Protein AF-A0A957RDD7-F1 (afdb_monomer)

pLDDT: mean 83.06, std 14.1, range [43.09, 97.69]

Mean predicted aligned error: 7.3 Å

Nearest PDB structures (foldseek):
  7es2-assembly1_A  TM=4.580E-01  e=7.968E-03  Oryza sativa Japonica Group
  7erx-assembly1_A  TM=4.575E-01  e=1.321E-02  Oryza sativa Japonica Group
  3ney-assembly2_B  TM=3.318E-01  e=1.283E-01  Homo sapiens
  3ney-assembly5_F  TM=3.363E-01  e=1.874E-01  Homo sapiens
  5jvf-assembly1_A  TM=2.743E-01  e=3.753E-01  Pseudomonas aeruginosa PAO1

Radius of gyration: 17.24 Å; Cα contacts (8 Å, |Δi|>4): 280; chains: 1; bounding box: 42×33×53 Å

Structure (mmCIF, N/CA/C/O backbone):
data_AF-A0A957RDD7-F1
#
_entry.id   AF-A0A957RDD7-F1
#
loop_
_atom_site.group_PDB
_atom_site.id
_atom_site.type_symbol
_atom_site.label_atom_id
_atom_site.label_alt_id
_atom_site.label_comp_id
_atom_site.label_asym_id
_atom_site.label_entity_id
_atom_site.label_seq_id
_atom_site.pdbx_PDB_ins_code
_atom_site.Cartn_x
_atom_site.Cartn_y
_atom_site.Cartn_z
_atom_site.occupancy
_atom_site.B_iso_or_equiv
_atom_site.auth_seq_id
_atom_site.auth_comp_id
_atom_site.auth_asym_id
_atom_site.auth_atom_id
_atom_site.pdbx_PDB_model_num
ATOM 1 N N . MET A 1 1 ? -3.257 -0.930 18.256 1.00 84.31 1 MET A N 1
ATOM 2 C CA . MET A 1 1 ? -2.452 -0.433 17.125 1.00 84.31 1 MET A CA 1
ATOM 3 C C . MET A 1 1 ? -2.943 -1.147 15.895 1.00 84.31 1 MET A C 1
ATOM 5 O O . MET A 1 1 ? -3.220 -2.336 15.995 1.00 84.31 1 MET A O 1
ATOM 9 N N . ASP A 1 2 ? -3.085 -0.428 14.795 1.00 92.88 2 ASP A N 1
ATOM 10 C CA . ASP A 1 2 ? -3.619 -0.967 13.548 1.00 92.88 2 ASP A CA 1
ATOM 11 C C . ASP A 1 2 ? -2.557 -0.879 12.456 1.00 92.88 2 ASP A C 1
ATOM 13 O O . ASP A 1 2 ? -1.592 -0.131 12.599 1.00 92.88 2 ASP A O 1
ATOM 17 N N . PHE A 1 3 ? -2.716 -1.640 11.381 1.00 95.81 3 PHE A N 1
ATOM 18 C CA . PHE A 1 3 ? -1.694 -1.812 10.354 1.00 95.81 3 PHE A CA 1
ATOM 19 C C . PHE A 1 3 ? -2.275 -1.568 8.967 1.00 95.81 3 PHE A C 1
ATOM 21 O O . PHE A 1 3 ? -3.316 -2.122 8.623 1.00 95.81 3 PHE A O 1
ATOM 28 N N . VAL A 1 4 ? -1.576 -0.788 8.148 1.00 96.81 4 VAL A N 1
ATOM 29 C CA . VAL A 1 4 ? -1.854 -0.647 6.716 1.00 96.81 4 VAL A CA 1
ATOM 30 C C . VAL A 1 4 ? -0.664 -1.199 5.958 1.00 96.81 4 VAL A C 1
ATOM 32 O O . VAL A 1 4 ? 0.443 -0.682 6.069 1.00 96.81 4 VAL A O 1
ATOM 35 N N . VAL A 1 5 ? -0.884 -2.264 5.198 1.00 96.19 5 VAL A N 1
ATOM 36 C CA . VAL A 1 5 ? 0.185 -3.061 4.600 1.00 96.19 5 VAL A CA 1
ATOM 37 C C . VAL A 1 5 ? 0.124 -2.941 3.091 1.00 96.19 5 VAL A C 1
ATOM 39 O O . VAL A 1 5 ? -0.839 -3.395 2.487 1.00 96.19 5 VAL A O 1
ATOM 42 N N . PHE A 1 6 ? 1.165 -2.402 2.464 1.00 94.25 6 PHE A N 1
ATOM 43 C CA . PHE A 1 6 ? 1.308 -2.435 1.009 1.00 94.25 6 PHE A CA 1
ATOM 44 C C . PHE A 1 6 ? 2.070 -3.684 0.596 1.00 94.25 6 PHE A C 1
ATOM 46 O O . PHE A 1 6 ? 3.303 -3.749 0.661 1.00 94.25 6 PHE A O 1
ATOM 53 N N . ALA A 1 7 ? 1.316 -4.694 0.178 1.00 90.75 7 ALA A N 1
ATOM 54 C CA . ALA A 1 7 ? 1.871 -5.986 -0.156 1.00 90.75 7 ALA A CA 1
ATOM 55 C C . ALA A 1 7 ? 2.407 -6.048 -1.596 1.00 90.75 7 ALA A C 1
ATOM 57 O O . ALA A 1 7 ? 1.903 -5.367 -2.493 1.00 90.75 7 ALA A O 1
ATOM 58 N N . PRO A 1 8 ? 3.425 -6.888 -1.853 1.00 87.19 8 PRO A N 1
ATOM 59 C CA . PRO A 1 8 ? 3.956 -7.091 -3.198 1.00 87.19 8 PRO A CA 1
ATOM 60 C C . PRO A 1 8 ? 3.100 -8.045 -4.043 1.00 87.19 8 PRO A C 1
ATOM 62 O O . PRO A 1 8 ? 3.196 -8.004 -5.266 1.00 87.19 8 PRO A O 1
ATOM 65 N N . ASN A 1 9 ? 2.257 -8.871 -3.412 1.00 88.19 9 ASN A N 1
ATOM 66 C CA . ASN A 1 9 ? 1.416 -9.890 -4.045 1.00 88.19 9 ASN A CA 1
ATOM 67 C C . ASN A 1 9 ? -0.010 -9.837 -3.470 1.00 88.19 9 ASN A C 1
ATOM 69 O O . ASN A 1 9 ? -0.171 -9.382 -2.335 1.00 88.19 9 ASN A O 1
ATOM 73 N N . PRO A 1 10 ? -1.027 -10.308 -4.215 1.00 90.56 10 PRO A N 1
ATOM 74 C CA . PRO A 1 10 ? -2.360 -10.559 -3.670 1.00 90.56 10 PRO A CA 1
ATOM 75 C C . PRO A 1 10 ? -2.325 -11.510 -2.468 1.00 90.56 10 PRO A C 1
ATOM 77 O O . PRO A 1 10 ? -1.429 -12.354 -2.360 1.00 90.56 10 PRO A O 1
ATOM 80 N N . TRP A 1 11 ? -3.312 -11.400 -1.579 1.00 93.00 11 TRP A N 1
ATOM 81 C CA . TRP A 1 11 ? -3.379 -12.214 -0.360 1.00 93.00 11 TRP A CA 1
ATOM 82 C C . TRP A 1 11 ? -3.442 -13.713 -0.673 1.00 93.00 11 TRP A C 1
ATOM 84 O O . TRP A 1 11 ? -2.676 -14.498 -0.110 1.00 93.00 11 TRP A O 1
ATOM 94 N N . HIS A 1 12 ? -4.296 -14.070 -1.637 1.00 92.56 12 HIS A N 1
ATOM 95 C CA . HIS A 1 12 ? -4.552 -15.442 -2.088 1.00 92.56 12 HIS A CA 1
ATOM 96 C C . HIS A 1 12 ? -3.534 -15.975 -3.112 1.00 92.56 12 HIS A C 1
ATOM 98 O O . HIS A 1 12 ? -3.784 -16.991 -3.759 1.00 92.56 12 HIS A O 1
ATOM 104 N N . ASP A 1 13 ? -2.408 -15.286 -3.303 1.00 89.50 13 ASP A N 1
ATOM 105 C CA . ASP A 1 13 ? -1.265 -15.837 -4.035 1.00 89.50 13 ASP A CA 1
ATOM 106 C C . ASP A 1 13 ? -0.539 -16.894 -3.171 1.00 89.50 13 ASP A C 1
ATOM 108 O O . ASP A 1 13 ? -0.964 -17.218 -2.058 1.00 89.50 13 ASP A O 1
ATOM 112 N N . ILE A 1 14 ? 0.585 -17.424 -3.658 1.00 89.12 14 ILE A N 1
ATOM 113 C CA . ILE A 1 14 ? 1.441 -18.356 -2.919 1.00 89.12 14 ILE A CA 1
ATOM 114 C C . ILE A 1 14 ? 1.689 -17.823 -1.502 1.00 89.12 14 ILE A C 1
ATOM 116 O O . ILE A 1 14 ? 2.139 -16.687 -1.295 1.00 89.12 14 ILE A O 1
ATOM 120 N N . TRP A 1 15 ? 1.400 -18.673 -0.520 1.00 89.56 15 TRP A N 1
ATOM 121 C CA . TRP A 1 15 ? 1.500 -18.330 0.889 1.00 89.56 15 TRP A CA 1
ATOM 122 C C . TRP A 1 15 ? 2.959 -18.105 1.304 1.00 89.56 15 TRP A C 1
ATOM 124 O O . TRP A 1 15 ? 3.837 -18.914 1.002 1.00 89.56 15 TRP A O 1
ATOM 134 N N . ARG A 1 16 ? 3.235 -16.992 1.992 1.00 90.56 16 ARG A N 1
ATOM 135 C CA . ARG A 1 16 ? 4.574 -16.585 2.451 1.00 90.56 16 ARG A CA 1
ATOM 136 C C . ARG A 1 16 ? 4.515 -15.994 3.868 1.00 90.56 16 ARG A C 1
ATOM 138 O O . ARG A 1 16 ? 3.469 -15.945 4.514 1.00 90.56 16 ARG A O 1
ATOM 145 N N . ASN A 1 17 ? 5.660 -15.508 4.356 1.00 90.81 17 ASN A N 1
ATOM 146 C CA . ASN A 1 17 ? 5.814 -14.927 5.695 1.00 90.81 17 ASN A CA 1
ATOM 147 C C . ASN A 1 17 ? 4.767 -13.837 6.018 1.00 90.81 17 ASN A C 1
ATOM 149 O O . ASN A 1 17 ? 4.194 -13.814 7.101 1.00 90.81 17 ASN A O 1
ATOM 153 N N . ARG A 1 18 ? 4.448 -12.959 5.061 1.00 92.44 18 ARG A N 1
ATOM 154 C CA . ARG A 1 18 ? 3.477 -11.867 5.256 1.00 92.44 18 ARG A CA 1
ATOM 155 C C . ARG A 1 18 ? 2.086 -12.359 5.656 1.00 92.44 18 ARG A C 1
ATOM 157 O O . ARG A 1 18 ? 1.516 -11.815 6.596 1.00 92.44 18 ARG A O 1
ATOM 164 N N . GLN A 1 19 ? 1.557 -13.403 5.013 1.00 94.88 19 GLN A N 1
ATOM 165 C CA . GLN A 1 19 ? 0.240 -13.920 5.378 1.00 94.88 19 GLN A CA 1
ATOM 166 C C . GLN A 1 19 ? 0.265 -14.511 6.793 1.00 94.88 19 GLN A C 1
ATOM 168 O O . GLN A 1 19 ? -0.630 -14.252 7.594 1.00 94.88 19 GLN A O 1
ATOM 173 N N . HIS A 1 20 ? 1.345 -15.207 7.158 1.00 93.88 20 HIS A N 1
ATOM 174 C CA . HIS A 1 20 ? 1.564 -15.699 8.518 1.00 93.88 20 HIS A CA 1
ATOM 175 C C . HIS A 1 20 ? 1.654 -14.592 9.579 1.00 93.88 20 HIS A C 1
ATOM 177 O O . HIS A 1 20 ? 1.125 -14.772 10.679 1.00 93.88 20 HIS A O 1
ATOM 183 N N . ILE A 1 21 ? 2.331 -13.482 9.281 1.00 95.19 21 ILE A N 1
ATOM 184 C CA . ILE A 1 21 ? 2.459 -12.335 10.190 1.00 95.19 21 ILE A CA 1
ATOM 185 C C . ILE A 1 21 ? 1.093 -11.678 10.382 1.00 95.19 21 ILE A C 1
ATOM 187 O O . ILE A 1 21 ? 0.610 -11.565 11.509 1.00 95.19 21 ILE A O 1
ATOM 191 N N . PHE A 1 22 ? 0.442 -11.289 9.286 1.00 96.44 22 PHE A N 1
ATOM 192 C CA . PHE A 1 22 ? -0.773 -10.483 9.361 1.00 96.44 22 PHE A CA 1
ATOM 193 C C . PHE A 1 22 ? -1.999 -11.275 9.809 1.00 96.44 22 PHE A C 1
ATOM 195 O O . PHE A 1 22 ? -2.824 -10.713 10.522 1.00 96.44 22 PHE A O 1
ATOM 202 N N . SER A 1 23 ? -2.068 -12.584 9.536 1.00 95.88 23 SER A N 1
ATOM 203 C CA . SER A 1 23 ? -3.122 -13.439 10.108 1.00 95.88 23 SER A CA 1
ATOM 204 C C . SER A 1 23 ? -3.031 -13.515 11.637 1.00 95.88 23 SER A C 1
ATOM 206 O O . SER A 1 23 ? -4.053 -13.571 12.315 1.00 95.88 23 SER A O 1
ATOM 208 N N . ARG A 1 24 ? -1.811 -13.498 12.201 1.00 96.06 24 ARG A N 1
ATOM 209 C CA . ARG A 1 24 ? -1.596 -13.510 13.659 1.00 96.06 24 ARG A CA 1
ATOM 210 C C . ARG A 1 24 ? -1.815 -12.139 14.285 1.00 96.06 24 ARG A C 1
ATOM 212 O O . ARG A 1 24 ? -2.435 -12.057 15.342 1.00 96.06 24 ARG A O 1
ATOM 219 N N . LEU A 1 25 ? -1.348 -11.071 13.633 1.00 94.62 25 LEU A N 1
ATOM 220 C CA . LEU A 1 25 ? -1.603 -9.701 14.089 1.00 94.62 25 LEU A CA 1
ATOM 221 C C . LEU A 1 25 ? -3.105 -9.399 14.118 1.00 94.62 25 LEU A C 1
ATOM 223 O O . LEU A 1 25 ? -3.580 -8.834 15.100 1.00 94.62 25 LEU A O 1
ATOM 227 N N . ALA A 1 26 ? -3.858 -9.870 13.121 1.00 95.12 26 ALA A N 1
ATOM 228 C CA . ALA A 1 26 ? -5.314 -9.755 13.067 1.00 95.12 26 ALA A CA 1
ATOM 229 C C . ALA A 1 26 ? -6.037 -10.382 14.281 1.00 95.12 26 ALA A C 1
ATOM 231 O O . ALA A 1 26 ? -7.129 -9.959 14.655 1.00 95.12 26 ALA A O 1
ATOM 232 N N . GLY A 1 27 ? -5.405 -11.322 14.994 1.00 93.38 27 GLY A N 1
ATOM 233 C CA . GLY A 1 27 ? -5.957 -11.860 16.241 1.00 93.38 27 GLY A CA 1
ATOM 234 C C . GLY A 1 27 ? -6.099 -10.827 17.370 1.00 93.38 27 GLY A C 1
ATOM 235 O O . GLY A 1 27 ? -6.815 -11.079 18.337 1.00 93.38 27 GLY A O 1
ATOM 236 N N . ARG A 1 28 ? -5.413 -9.676 17.287 1.00 91.50 28 ARG A N 1
ATOM 237 C CA . ARG A 1 28 ? -5.413 -8.625 18.330 1.00 91.50 28 ARG A CA 1
ATOM 238 C C . ARG A 1 28 ? -5.497 -7.195 17.790 1.00 91.50 28 ARG A C 1
ATOM 240 O O . ARG A 1 28 ? -5.707 -6.260 18.563 1.00 91.50 28 ARG A O 1
ATOM 247 N N . HIS A 1 29 ? -5.266 -7.008 16.499 1.00 92.94 29 HIS A N 1
ATOM 248 C CA . HIS A 1 29 ? -5.075 -5.714 15.856 1.00 92.94 29 HIS A CA 1
ATOM 249 C C . HIS A 1 29 ? -5.832 -5.665 14.540 1.00 92.94 29 HIS A C 1
ATOM 251 O O . HIS A 1 29 ? -6.056 -6.700 13.927 1.00 92.94 29 HIS A O 1
ATOM 257 N N . ARG A 1 30 ? -6.191 -4.470 14.075 1.00 94.56 30 ARG A N 1
ATOM 258 C CA . ARG A 1 30 ? -6.811 -4.316 12.760 1.00 94.56 30 ARG A CA 1
ATOM 259 C C . ARG A 1 30 ? -5.746 -4.218 11.688 1.00 94.56 30 ARG A C 1
ATOM 261 O O . ARG A 1 30 ? -4.759 -3.505 11.858 1.00 94.56 30 ARG A O 1
ATOM 268 N N . VAL A 1 31 ? -5.948 -4.917 10.582 1.00 96.75 31 VAL A N 1
ATOM 269 C CA . VAL A 1 31 ? -5.013 -4.958 9.461 1.00 96.75 31 VAL A CA 1
ATOM 270 C C . VAL A 1 31 ? -5.764 -4.686 8.167 1.00 96.75 31 VAL A C 1
ATOM 272 O O . VAL A 1 31 ? -6.689 -5.412 7.816 1.00 96.75 31 VAL A O 1
ATOM 275 N N . LEU A 1 32 ? -5.345 -3.654 7.441 1.00 97.38 32 LEU A N 1
ATOM 276 C CA . LEU A 1 32 ? -5.747 -3.413 6.062 1.00 97.38 32 LEU A CA 1
ATOM 277 C C . LEU A 1 32 ? -4.607 -3.843 5.135 1.00 97.38 32 LEU A C 1
ATOM 279 O O . LEU A 1 32 ? -3.566 -3.189 5.070 1.00 97.38 32 LEU A O 1
ATOM 283 N N . TYR A 1 33 ? -4.806 -4.940 4.415 1.00 96.88 33 TYR A N 1
ATOM 284 C CA . TYR A 1 33 ? -3.868 -5.479 3.440 1.00 96.88 33 TYR A CA 1
ATOM 285 C C . TYR A 1 33 ? -4.176 -4.921 2.048 1.00 96.88 33 TYR A C 1
ATOM 287 O O . TYR A 1 33 ? -5.158 -5.300 1.419 1.00 96.88 33 TYR A O 1
ATOM 295 N N . VAL A 1 34 ? -3.343 -4.006 1.565 1.00 94.50 34 VAL A N 1
ATOM 296 C CA . VAL A 1 34 ? -3.460 -3.371 0.250 1.00 94.50 34 VAL A CA 1
ATOM 297 C C . VAL A 1 34 ? -2.772 -4.238 -0.798 1.00 94.50 34 VAL A C 1
ATOM 299 O O . VAL A 1 34 ? -1.548 -4.394 -0.797 1.00 94.50 34 VAL A O 1
ATOM 302 N N . GLU A 1 35 ? -3.567 -4.789 -1.710 1.00 90.94 35 GLU A N 1
ATOM 303 C CA . GLU A 1 35 ? -3.077 -5.609 -2.811 1.00 90.94 35 GLU A CA 1
ATOM 304 C C . GLU A 1 35 ? -2.359 -4.764 -3.884 1.00 90.94 35 GLU A C 1
ATOM 306 O O . GLU A 1 35 ? -2.744 -3.622 -4.153 1.00 90.94 35 GLU A O 1
ATOM 311 N N . PRO A 1 36 ? -1.327 -5.317 -4.547 1.00 79.81 36 PRO A N 1
ATOM 312 C CA . PRO A 1 36 ? -0.474 -4.582 -5.487 1.00 79.81 36 PRO A CA 1
ATOM 313 C C . PRO A 1 36 ? -1.145 -4.256 -6.827 1.00 79.81 36 PRO A C 1
ATOM 315 O O . PRO A 1 36 ? -0.621 -3.440 -7.586 1.00 79.81 36 PRO A O 1
ATOM 318 N N . ALA A 1 37 ? -2.226 -4.957 -7.178 1.00 67.19 37 ALA A N 1
ATOM 319 C CA . ALA A 1 37 ? -2.747 -4.973 -8.536 1.00 67.19 37 ALA A CA 1
ATOM 320 C C . ALA A 1 37 ? -3.550 -3.707 -8.834 1.00 67.19 37 ALA A C 1
ATOM 322 O O . ALA A 1 37 ? -4.595 -3.473 -8.234 1.00 67.19 37 ALA A O 1
ATOM 323 N N . ARG A 1 38 ? -3.095 -2.938 -9.827 1.00 68.31 38 ARG A N 1
ATOM 324 C CA . ARG A 1 38 ? -3.874 -1.886 -10.481 1.00 68.31 38 ARG A CA 1
ATOM 325 C C . ARG A 1 38 ? -4.057 -2.274 -11.938 1.00 68.31 38 ARG A C 1
ATOM 327 O O . ARG A 1 38 ? -3.072 -2.485 -12.637 1.00 68.31 38 ARG A O 1
ATOM 334 N N . ALA A 1 39 ? -5.302 -2.390 -12.384 1.00 62.66 39 ALA A N 1
ATOM 335 C CA . ALA A 1 39 ? -5.584 -2.708 -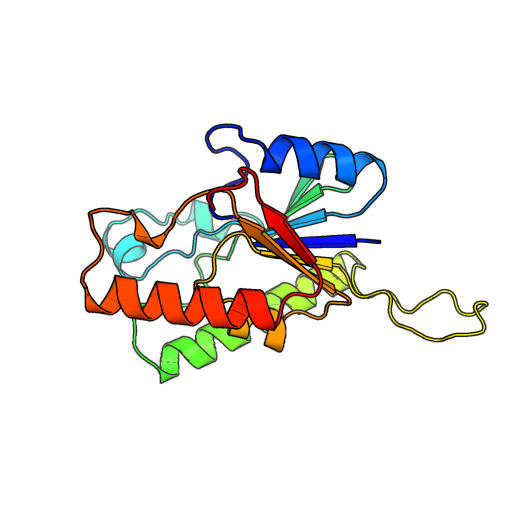13.776 1.00 62.66 39 ALA A CA 1
ATOM 336 C C . ALA A 1 39 ? -5.034 -1.606 -14.695 1.00 62.66 39 ALA A C 1
ATOM 338 O O . ALA A 1 39 ? -5.427 -0.447 -14.567 1.00 62.66 39 ALA A O 1
ATOM 339 N N . SER A 1 40 ? -4.133 -1.958 -15.613 1.00 65.38 40 SER A N 1
ATOM 340 C CA . SER A 1 40 ? -3.611 -1.032 -16.623 1.00 65.38 40 SER A CA 1
ATOM 341 C C . SER A 1 40 ? -4.581 -0.855 -17.795 1.00 65.38 40 SER A C 1
ATOM 343 O O . SER A 1 40 ? -5.430 -1.708 -18.057 1.00 65.38 40 SER A O 1
ATOM 345 N N . LEU A 1 41 ? -4.425 0.225 -18.567 1.00 66.62 41 LEU A N 1
ATOM 346 C CA . LEU A 1 41 ? -5.130 0.395 -19.847 1.00 66.62 41 LEU A CA 1
ATOM 347 C C . LEU A 1 41 ? -4.859 -0.778 -20.802 1.00 66.62 41 LEU A C 1
ATOM 349 O O . LEU A 1 41 ? -5.744 -1.187 -21.555 1.00 66.62 41 LEU A O 1
ATOM 353 N N . ALA A 1 42 ? -3.654 -1.350 -20.755 1.00 67.50 42 ALA A N 1
ATOM 354 C CA . ALA A 1 42 ? -3.319 -2.546 -21.512 1.00 67.50 42 ALA A CA 1
ATOM 355 C C . ALA A 1 42 ? -4.110 -3.777 -21.036 1.00 67.50 42 ALA A C 1
ATOM 357 O O . ALA A 1 42 ? -4.530 -4.574 -21.871 1.00 67.50 42 ALA A O 1
ATOM 358 N N . ASP A 1 43 ? -4.361 -3.927 -19.733 1.00 71.50 43 ASP A N 1
ATOM 359 C CA . ASP A 1 43 ? -5.188 -5.018 -19.195 1.00 71.50 43 ASP A CA 1
ATOM 360 C C . ASP A 1 43 ? -6.649 -4.893 -19.638 1.00 71.50 43 ASP A C 1
ATOM 362 O O . ASP A 1 43 ? -7.262 -5.897 -20.004 1.00 71.50 43 ASP A O 1
ATOM 366 N N . TRP A 1 44 ? -7.174 -3.665 -19.704 1.00 70.56 44 TRP A N 1
ATOM 367 C CA . TRP A 1 44 ? -8.485 -3.377 -20.294 1.00 70.56 44 TRP A CA 1
ATOM 368 C C . TRP A 1 44 ? -8.532 -3.737 -21.784 1.00 70.56 44 TRP A C 1
ATOM 370 O O . TRP A 1 44 ? -9.408 -4.488 -22.208 1.00 70.56 44 TRP A O 1
ATOM 380 N N . ARG A 1 45 ? -7.555 -3.274 -22.581 1.00 73.94 45 ARG A N 1
ATOM 381 C CA . ARG A 1 45 ? -7.468 -3.588 -24.025 1.00 73.94 45 ARG A CA 1
ATOM 382 C C . ARG A 1 45 ? -7.302 -5.083 -24.302 1.00 73.94 45 ARG A C 1
ATOM 384 O O . ARG A 1 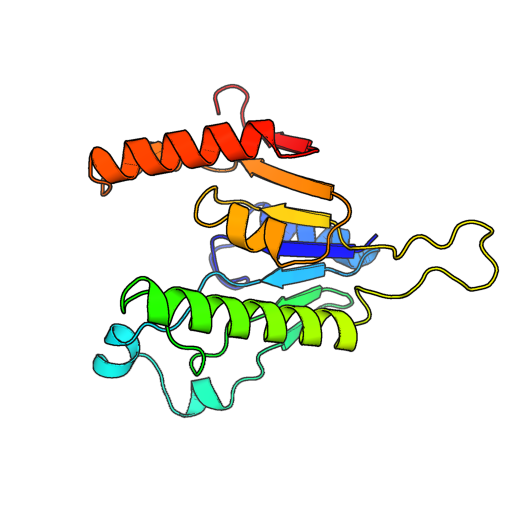45 ? -7.762 -5.566 -25.329 1.00 73.94 45 ARG A O 1
ATOM 391 N N . ARG A 1 46 ? -6.647 -5.813 -23.397 1.00 79.25 46 ARG A N 1
ATOM 392 C CA . ARG A 1 46 ? -6.438 -7.268 -23.482 1.00 79.25 46 ARG A CA 1
ATOM 393 C C . ARG A 1 46 ? -7.602 -8.081 -22.901 1.00 79.25 46 ARG A C 1
ATOM 395 O O . ARG A 1 46 ? -7.479 -9.298 -22.821 1.00 79.25 46 ARG A O 1
ATOM 402 N N . GLY A 1 47 ? -8.690 -7.439 -22.466 1.00 74.62 47 GLY A N 1
ATOM 403 C CA . GLY A 1 47 ? -9.865 -8.119 -21.911 1.00 74.62 47 GLY A CA 1
ATOM 404 C C . GLY A 1 47 ? -9.608 -8.837 -20.582 1.00 74.62 47 GLY A C 1
ATOM 405 O O . GLY A 1 47 ? -10.366 -9.728 -20.212 1.00 74.62 47 GLY A O 1
ATOM 406 N N . ARG A 1 48 ? -8.540 -8.474 -19.859 1.00 75.50 48 ARG A N 1
ATOM 407 C CA . ARG A 1 48 ? -8.208 -9.059 -18.547 1.00 75.50 48 ARG A CA 1
ATOM 408 C C . ARG A 1 48 ? -9.019 -8.449 -17.405 1.00 75.50 48 ARG A C 1
ATOM 410 O O . ARG A 1 48 ? -9.009 -8.986 -16.305 1.00 75.50 48 ARG A O 1
ATOM 417 N N . VAL A 1 49 ? -9.687 -7.326 -17.667 1.00 77.25 49 VAL A N 1
ATOM 418 C CA . VAL A 1 49 ? -10.654 -6.703 -16.761 1.00 77.25 49 VAL A CA 1
ATOM 419 C C . VAL A 1 49 ? -12.047 -7.006 -17.283 1.00 77.25 49 VAL A C 1
ATOM 421 O O . VAL A 1 49 ? -12.394 -6.635 -18.404 1.00 77.25 49 VAL A O 1
ATOM 424 N N . THR A 1 50 ? -12.849 -7.676 -16.468 1.00 77.81 50 THR A N 1
ATOM 425 C CA . THR A 1 50 ? -14.228 -8.023 -16.811 1.00 77.81 50 THR A CA 1
ATOM 426 C C . THR A 1 50 ? -15.219 -7.067 -16.145 1.00 77.81 50 THR A C 1
ATOM 428 O O . THR A 1 50 ? -14.917 -6.423 -15.140 1.00 77.81 50 THR A O 1
ATOM 431 N N . LEU A 1 51 ? -16.457 -7.011 -16.648 1.00 77.19 51 LEU A N 1
ATOM 432 C CA . LEU A 1 51 ? -17.551 -6.301 -15.965 1.00 77.19 51 LEU A CA 1
ATOM 433 C C . LEU A 1 51 ? -17.795 -6.840 -14.545 1.00 77.19 51 LEU A C 1
ATOM 435 O O . LEU A 1 51 ? -18.234 -6.096 -13.669 1.00 77.19 51 LEU A O 1
ATOM 439 N N . ALA A 1 52 ? -17.497 -8.123 -14.309 1.00 78.69 52 ALA A N 1
ATOM 440 C CA . ALA A 1 52 ? -17.571 -8.713 -12.981 1.00 78.69 52 ALA A CA 1
ATOM 441 C C . ALA A 1 52 ? -16.544 -8.076 -12.035 1.00 78.69 52 ALA A C 1
ATOM 443 O O . ALA A 1 52 ? -16.887 -7.798 -10.891 1.00 78.69 52 ALA A O 1
ATOM 444 N N . ASP A 1 53 ? -15.335 -7.760 -12.512 1.00 76.62 53 ASP A N 1
ATOM 445 C CA . ASP A 1 53 ? -14.299 -7.099 -11.710 1.00 76.62 53 ASP A CA 1
ATOM 446 C C . ASP A 1 53 ? -14.690 -5.685 -11.272 1.00 76.62 53 ASP A C 1
ATOM 448 O O . ASP A 1 53 ? -14.295 -5.258 -10.191 1.00 76.62 53 ASP A O 1
ATOM 452 N N . LEU A 1 54 ? -15.515 -4.984 -12.056 1.00 77.94 54 LEU A N 1
ATOM 453 C CA . LEU A 1 54 ? -16.037 -3.662 -11.685 1.00 77.94 54 LEU A CA 1
ATOM 454 C C . LEU A 1 54 ? -17.069 -3.719 -10.557 1.00 77.94 54 LEU A C 1
ATOM 456 O O . LEU A 1 54 ? -17.252 -2.738 -9.842 1.00 77.94 54 LEU A O 1
ATOM 460 N N . ARG A 1 55 ? -17.765 -4.851 -10.415 1.00 80.31 55 ARG A N 1
ATOM 461 C CA . ARG A 1 55 ? -18.766 -5.067 -9.361 1.00 80.31 55 ARG A CA 1
ATOM 462 C C . ARG A 1 55 ? -18.164 -5.644 -8.087 1.00 80.31 55 ARG A C 1
ATOM 464 O O . ARG A 1 55 ? -18.863 -5.738 -7.081 1.00 80.31 55 ARG A O 1
ATOM 471 N N . ARG A 1 56 ? -16.899 -6.067 -8.122 1.00 82.06 5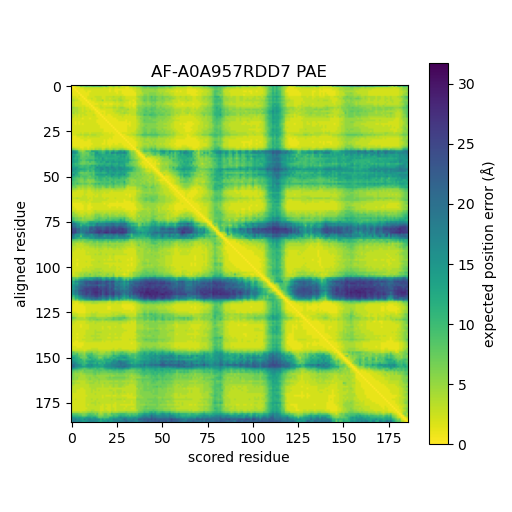6 ARG A N 1
ATOM 472 C CA . ARG A 1 56 ? -16.237 -6.613 -6.940 1.00 82.06 56 ARG A CA 1
ATOM 473 C C . ARG A 1 56 ? -16.022 -5.498 -5.915 1.00 82.06 56 ARG A C 1
ATOM 475 O O . ARG A 1 56 ? -15.574 -4.414 -6.290 1.00 82.06 56 ARG A O 1
ATOM 482 N N . PRO A 1 57 ? -16.324 -5.749 -4.633 1.00 85.81 57 PRO A N 1
ATOM 483 C CA . PRO A 1 57 ? -16.082 -4.765 -3.593 1.00 85.81 57 PRO A CA 1
ATOM 484 C C . PRO A 1 57 ? -14.582 -4.475 -3.488 1.00 85.81 57 PRO A C 1
ATOM 486 O O . PRO A 1 57 ? -13.747 -5.376 -3.582 1.00 85.81 57 PRO A O 1
ATOM 489 N N . ALA A 1 58 ? -14.246 -3.202 -3.284 1.00 89.50 58 ALA A N 1
ATOM 490 C CA . ALA A 1 58 ? -12.863 -2.774 -3.093 1.00 89.50 58 ALA A CA 1
ATOM 491 C C . ALA A 1 58 ? -12.276 -3.277 -1.768 1.00 89.50 58 ALA A C 1
ATOM 493 O O . ALA A 1 58 ? -11.063 -3.354 -1.626 1.00 89.50 58 ALA A O 1
ATOM 494 N N . VAL A 1 59 ? -13.132 -3.602 -0.798 1.00 94.56 59 VAL A N 1
ATOM 495 C CA . VAL A 1 59 ? -12.747 -4.085 0.525 1.00 94.56 59 VAL A CA 1
ATOM 496 C C . VAL A 1 59 ? -13.524 -5.352 0.824 1.00 94.56 59 VAL A C 1
ATOM 498 O O . VAL A 1 59 ? -14.749 -5.363 0.714 1.00 94.56 59 VAL A O 1
ATOM 501 N N . VAL A 1 60 ? -12.813 -6.401 1.217 1.00 94.81 60 VAL A N 1
ATOM 502 C CA . VAL A 1 60 ? -13.394 -7.660 1.691 1.00 94.81 60 VAL A CA 1
ATOM 503 C C . VAL A 1 60 ? -12.767 -7.986 3.034 1.00 94.81 60 VAL A C 1
ATOM 505 O O . VAL A 1 60 ? -11.556 -7.868 3.188 1.00 94.81 60 VAL A O 1
ATOM 508 N N . GLU A 1 61 ? -13.577 -8.365 4.015 1.00 96.12 61 GLU A N 1
ATOM 509 C CA . GLU A 1 61 ? -13.058 -8.942 5.253 1.00 96.12 61 GLU A CA 1
ATOM 510 C C . GLU A 1 61 ? -12.728 -10.416 5.004 1.00 96.12 61 GLU A C 1
ATOM 512 O O . GLU A 1 61 ? -13.609 -11.197 4.653 1.00 96.12 61 GLU A O 1
ATOM 517 N N . GLU A 1 62 ? -11.453 -10.774 5.135 1.00 95.50 62 GLU A N 1
ATOM 518 C CA . GLU A 1 62 ? -10.969 -12.147 4.935 1.00 95.50 62 GLU A CA 1
ATOM 519 C C . GLU A 1 62 ? -11.138 -12.983 6.206 1.00 95.50 62 GLU A C 1
ATOM 521 O O . GLU A 1 62 ? -11.519 -14.149 6.175 1.00 95.50 62 GLU A O 1
ATOM 526 N N . GLN A 1 63 ? -10.850 -12.366 7.348 1.00 94.25 63 GLN A N 1
ATOM 527 C CA . GLN A 1 63 ? -11.016 -12.931 8.683 1.00 94.25 63 GLN A CA 1
ATOM 528 C C . GLN A 1 63 ? -11.214 -11.773 9.672 1.00 94.25 63 GLN A C 1
ATOM 530 O O . GLN A 1 63 ? -10.906 -10.630 9.318 1.00 94.25 63 GLN A O 1
ATOM 535 N N . PRO A 1 64 ? -11.656 -12.035 10.918 1.00 93.88 64 PRO A N 1
ATOM 536 C CA . PRO A 1 64 ? -11.847 -10.978 11.902 1.00 93.88 64 PRO A CA 1
ATOM 537 C C . PRO A 1 64 ? -10.610 -10.085 12.029 1.00 93.88 64 PRO A 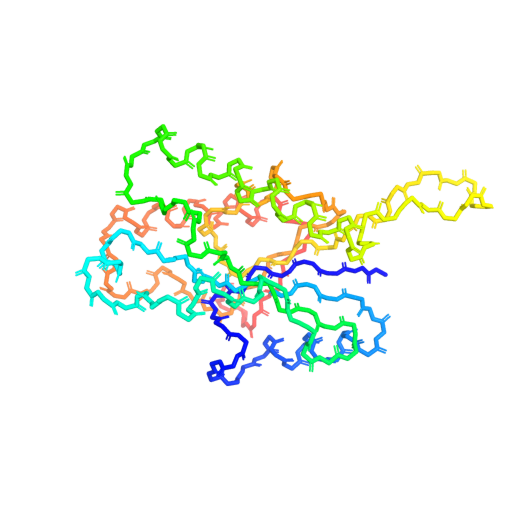C 1
ATOM 539 O O . PRO A 1 64 ? -9.500 -10.567 12.271 1.00 93.88 64 PRO A O 1
ATOM 542 N N . ASN A 1 65 ? -10.825 -8.781 11.860 1.00 94.56 65 ASN A N 1
ATOM 543 C CA . ASN A 1 65 ? -9.804 -7.732 11.884 1.00 94.56 65 ASN A CA 1
ATOM 544 C C . ASN A 1 65 ? -8.774 -7.743 10.736 1.00 94.56 65 ASN A C 1
ATOM 546 O O . ASN A 1 65 ? -7.778 -7.018 10.819 1.00 94.56 65 ASN A O 1
ATOM 550 N N . LEU A 1 66 ? -8.985 -8.520 9.672 1.00 96.94 66 LEU A N 1
ATOM 551 C CA . LEU A 1 66 ? -8.166 -8.492 8.461 1.00 96.94 66 LEU A CA 1
ATOM 552 C C . LEU A 1 66 ? -9.032 -8.168 7.246 1.00 96.94 66 LEU A C 1
ATOM 554 O O . LEU A 1 66 ? -9.837 -8.982 6.794 1.00 96.94 66 LEU A O 1
ATOM 558 N N . TRP A 1 67 ? -8.788 -7.000 6.668 1.00 97.69 67 TRP A N 1
ATOM 559 C CA . TRP A 1 67 ? -9.442 -6.555 5.448 1.00 97.69 67 TRP A CA 1
ATOM 560 C C . TRP A 1 67 ? -8.462 -6.557 4.289 1.00 97.69 67 TRP A C 1
ATOM 562 O O . TRP A 1 67 ? -7.355 -6.031 4.394 1.00 97.69 67 TRP A O 1
ATOM 572 N N . LEU A 1 68 ? -8.892 -7.103 3.161 1.00 95.94 68 LEU A N 1
ATOM 573 C CA . LEU A 1 68 ? -8.186 -7.039 1.894 1.00 95.94 68 LEU A CA 1
ATOM 574 C C . LEU A 1 68 ? -8.715 -5.842 1.118 1.00 95.94 68 LEU A C 1
ATOM 576 O O . LEU A 1 68 ? -9.900 -5.777 0.786 1.00 95.94 68 LEU A O 1
ATOM 580 N N . TYR A 1 69 ? -7.833 -4.895 0.833 1.00 94.44 69 TYR A N 1
ATOM 581 C CA . TYR A 1 69 ? -8.111 -3.772 -0.039 1.00 94.44 69 TYR A CA 1
ATOM 582 C C . TYR A 1 69 ? -7.575 -4.059 -1.434 1.00 94.44 69 TYR A C 1
ATOM 584 O O . TYR A 1 69 ? -6.372 -4.212 -1.656 1.00 94.44 69 TYR A O 1
ATOM 592 N N . ARG A 1 70 ? -8.486 -4.048 -2.394 1.00 89.62 70 ARG A N 1
ATOM 593 C CA . ARG A 1 70 ? -8.212 -4.161 -3.816 1.00 89.62 70 ARG A CA 1
ATOM 594 C C . ARG A 1 70 ? -8.331 -2.790 -4.442 1.00 89.62 70 ARG A C 1
ATOM 596 O O . ARG A 1 70 ? -9.332 -2.103 -4.256 1.00 89.62 70 ARG A O 1
ATOM 603 N N . ILE A 1 71 ? -7.329 -2.403 -5.223 1.00 86.38 71 ILE A N 1
ATOM 604 C CA . ILE A 1 71 ? -7.392 -1.157 -5.983 1.00 86.38 71 ILE A CA 1
ATOM 605 C C . ILE A 1 71 ? -8.492 -1.316 -7.046 1.00 86.38 71 ILE A C 1
ATOM 607 O O . ILE A 1 71 ? -8.380 -2.209 -7.893 1.00 86.38 71 ILE A O 1
ATOM 611 N N . PRO A 1 72 ? -9.552 -0.485 -7.029 1.00 83.56 72 PRO A N 1
ATOM 612 C CA . PRO A 1 72 ? -10.620 -0.598 -8.011 1.00 83.56 72 PRO A CA 1
ATOM 613 C C . PRO A 1 72 ? -10.076 -0.457 -9.440 1.00 83.56 72 PRO A C 1
ATOM 615 O O . PRO A 1 72 ? -9.318 0.481 -9.706 1.00 83.56 72 PRO A O 1
ATOM 618 N N . PRO A 1 73 ? -10.483 -1.322 -10.388 1.00 78.06 73 PRO A N 1
ATOM 619 C CA . PRO A 1 73 ? -10.025 -1.246 -11.779 1.00 78.06 73 PRO A CA 1
ATOM 620 C C . PRO A 1 73 ? -10.518 0.013 -12.512 1.00 78.06 73 PRO A C 1
ATOM 622 O O . PRO A 1 73 ? -10.033 0.326 -13.596 1.00 78.06 73 PRO A O 1
ATOM 625 N N . THR A 1 74 ? -11.475 0.735 -11.922 1.00 74.75 74 THR A N 1
ATOM 626 C CA . THR A 1 74 ? -11.954 2.045 -12.375 1.00 74.75 74 THR A CA 1
ATOM 627 C C . THR A 1 74 ? -10.971 3.181 -12.087 1.00 74.75 74 THR A C 1
ATOM 629 O O . THR A 1 74 ? -11.097 4.248 -12.687 1.00 74.75 74 THR A O 1
ATOM 632 N N . LEU A 1 75 ? -9.995 2.993 -11.188 1.00 76.44 75 LEU A N 1
ATOM 633 C CA . LEU A 1 75 ? -8.981 4.009 -10.922 1.00 76.44 75 LEU A CA 1
ATOM 634 C C . LEU A 1 75 ? -7.917 3.998 -12.035 1.00 76.44 75 LEU A C 1
ATOM 636 O O . LEU A 1 75 ? -7.277 2.966 -12.244 1.00 76.44 75 LEU A O 1
ATOM 640 N N . PRO A 1 76 ? -7.663 5.137 -12.710 1.00 66.50 76 PRO A N 1
ATOM 641 C CA . PRO A 1 76 ? -6.789 5.192 -13.887 1.00 66.50 76 PRO A CA 1
ATOM 642 C C . PRO A 1 76 ? -5.380 4.713 -13.549 1.00 66.50 76 PRO A C 1
ATOM 644 O O . PRO A 1 76 ? -4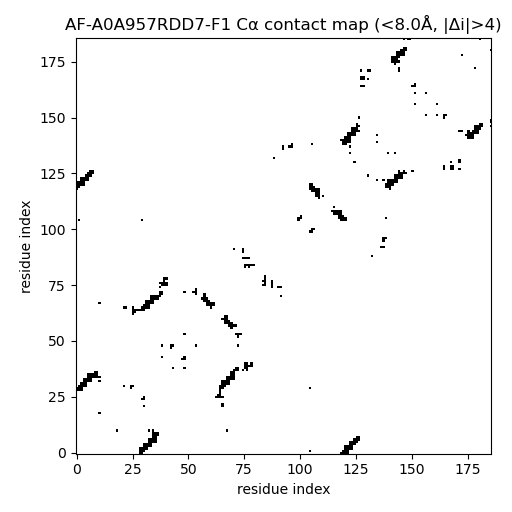.858 5.133 -12.530 1.00 66.50 76 PRO A O 1
ATOM 647 N N . SER A 1 77 ? -4.759 3.837 -14.340 1.00 65.38 77 SER A N 1
ATOM 648 C CA . SER A 1 77 ? -3.411 3.336 -14.028 1.00 65.38 77 SER A CA 1
ATOM 649 C C . SER A 1 77 ? -2.308 4.349 -14.320 1.00 65.38 77 SER A C 1
ATOM 651 O O . SER A 1 77 ? -2.481 5.256 -15.133 1.00 65.38 77 SER A O 1
ATOM 653 N N . ARG A 1 78 ? -1.149 4.119 -13.698 1.00 61.88 78 ARG A N 1
ATOM 654 C CA . ARG A 1 78 ? 0.075 4.929 -13.764 1.00 61.88 78 ARG A CA 1
ATOM 655 C C . ARG A 1 78 ? 0.842 4.810 -15.100 1.00 61.88 78 ARG A C 1
ATOM 657 O O . ARG A 1 78 ? 2.053 4.951 -15.153 1.00 61.88 78 ARG A O 1
ATOM 664 N N . ASP A 1 79 ? 0.130 4.432 -16.158 1.00 54.50 79 ASP A N 1
ATOM 665 C CA . ASP A 1 79 ? 0.671 4.026 -17.463 1.00 54.50 79 ASP A CA 1
ATOM 666 C C . ASP A 1 79 ? 0.594 5.173 -18.495 1.00 54.50 79 ASP A C 1
ATOM 668 O O . ASP A 1 79 ? 0.830 4.959 -19.683 1.00 54.50 79 ASP A O 1
ATOM 672 N N . THR A 1 80 ? 0.188 6.383 -18.071 1.00 46.25 80 THR A N 1
ATOM 673 C CA . THR A 1 80 ? -0.289 7.446 -18.986 1.00 46.25 80 THR A CA 1
ATOM 674 C C . THR A 1 80 ? 0.450 8.790 -18.845 1.00 46.25 80 THR A C 1
ATOM 676 O O . THR A 1 80 ? 0.056 9.771 -19.475 1.00 46.25 80 THR A O 1
ATOM 679 N N . GLY A 1 81 ? 1.538 8.847 -18.069 1.00 44.34 81 GLY A N 1
ATOM 680 C CA . GLY A 1 81 ? 2.386 10.033 -17.902 1.00 44.34 81 GLY A CA 1
ATOM 681 C C . GLY A 1 81 ? 2.023 10.921 -16.702 1.00 44.34 81 GLY A C 1
ATOM 682 O O . GLY A 1 81 ? 0.931 10.844 -16.136 1.00 44.34 81 GLY A O 1
ATOM 683 N N . ASP A 1 82 ? 2.947 11.819 -16.343 1.00 54.53 82 ASP A N 1
ATOM 684 C CA . ASP A 1 82 ? 3.032 12.494 -15.034 1.00 54.53 82 ASP A CA 1
ATOM 685 C C . ASP A 1 82 ? 1.748 13.165 -14.513 1.00 54.53 82 ASP A C 1
ATOM 687 O O . ASP A 1 82 ? 1.470 13.145 -13.310 1.00 54.53 82 ASP A O 1
ATOM 691 N N . LEU A 1 83 ? 0.954 13.799 -15.381 1.00 45.19 83 LEU A N 1
ATOM 692 C CA . LEU A 1 83 ? -0.265 14.509 -14.965 1.00 45.19 83 LEU A CA 1
ATOM 693 C C . LEU A 1 83 ? -1.414 13.549 -14.641 1.00 45.19 83 LEU A C 1
ATOM 695 O O . LEU A 1 83 ? -2.106 13.731 -13.632 1.00 45.19 83 LEU A O 1
ATOM 699 N N . PHE A 1 84 ? -1.611 12.525 -15.476 1.00 52.31 84 PHE A N 1
ATOM 700 C CA . PHE A 1 84 ? -2.627 11.505 -15.231 1.00 52.31 84 PHE A CA 1
ATOM 701 C C . PHE A 1 84 ? -2.272 10.694 -13.998 1.00 52.31 84 PHE A C 1
ATOM 703 O O . PHE A 1 84 ? -3.155 10.450 -13.177 1.00 52.31 84 PHE A O 1
ATOM 710 N N . ASP A 1 85 ? -0.986 10.406 -13.810 1.00 69.94 85 ASP A N 1
ATOM 711 C CA . ASP A 1 85 ? -0.468 9.659 -12.672 1.00 69.94 85 ASP A CA 1
ATOM 712 C C . ASP A 1 85 ? -0.728 10.392 -11.352 1.00 69.94 85 ASP A C 1
ATOM 714 O O . ASP A 1 85 ? -1.249 9.787 -10.415 1.00 69.94 85 ASP A O 1
ATOM 718 N N . ARG A 1 86 ? -0.507 11.716 -11.295 1.00 73.44 86 ARG A N 1
ATOM 719 C CA . ARG A 1 86 ? -0.796 12.537 -10.101 1.00 73.44 86 ARG A CA 1
ATOM 720 C C . ARG A 1 86 ? -2.277 12.556 -9.732 1.00 73.44 86 ARG A C 1
ATOM 722 O O . ARG A 1 86 ? -2.617 12.463 -8.552 1.00 73.44 86 ARG A O 1
ATOM 729 N N . THR A 1 87 ? -3.171 12.693 -10.710 1.00 78.00 87 THR A N 1
ATOM 730 C CA . THR A 1 87 ? -4.620 12.661 -10.446 1.00 78.00 87 THR A CA 1
ATOM 731 C C . THR A 1 87 ? -5.056 11.271 -9.999 1.00 78.00 87 THR A C 1
ATOM 733 O O . THR A 1 87 ? -5.762 11.135 -9.000 1.00 78.00 87 THR A O 1
ATOM 736 N N . SER A 1 88 ? -4.568 10.238 -10.684 1.00 80.19 88 SER A N 1
ATOM 737 C CA . SER A 1 88 ? -4.729 8.830 -10.317 1.00 80.19 88 SER A CA 1
ATOM 738 C C . SER A 1 88 ? -4.329 8.575 -8.859 1.00 80.19 88 SER A C 1
ATOM 740 O O . SER A 1 88 ? -5.057 7.923 -8.111 1.00 80.19 88 SER A O 1
ATOM 742 N N . ASP A 1 89 ? -3.177 9.102 -8.464 1.00 83.50 89 ASP A N 1
ATOM 743 C CA . ASP A 1 89 ? -2.569 8.900 -7.159 1.00 83.50 89 ASP A CA 1
ATOM 744 C C . ASP A 1 89 ? -3.351 9.611 -6.063 1.00 83.50 89 ASP A C 1
ATOM 746 O O . ASP A 1 89 ? -3.525 9.066 -4.973 1.00 83.50 89 ASP A O 1
ATOM 750 N N . ARG A 1 90 ? -3.871 10.807 -6.361 1.00 88.06 90 ARG A N 1
ATOM 751 C CA . ARG A 1 90 ? -4.770 11.544 -5.466 1.00 88.06 90 ARG A CA 1
ATOM 752 C C . ARG A 1 90 ? -6.088 10.808 -5.268 1.00 88.06 90 ARG A C 1
ATOM 754 O O . ARG A 1 90 ? -6.561 10.719 -4.138 1.00 88.06 90 ARG A O 1
ATOM 761 N N . LEU A 1 9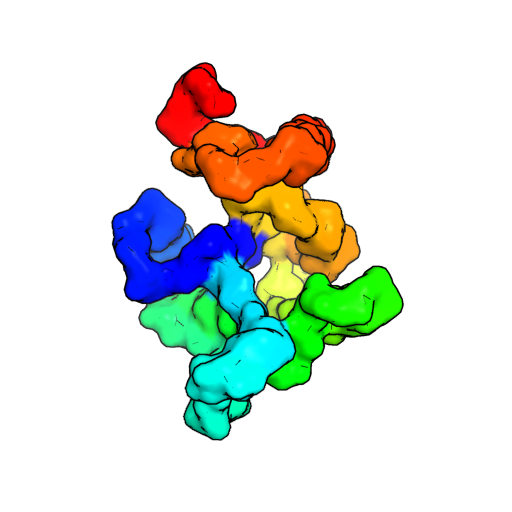1 ? -6.673 10.267 -6.337 1.00 89.06 91 LEU A N 1
ATOM 762 C CA . LEU A 1 91 ? -7.909 9.486 -6.251 1.00 89.06 91 LEU A CA 1
ATOM 763 C C . LEU A 1 91 ? -7.702 8.212 -5.428 1.00 89.06 91 LEU A C 1
ATOM 765 O O . LEU A 1 91 ? -8.493 7.942 -4.525 1.00 89.06 91 LEU A O 1
ATOM 769 N N . LEU A 1 92 ? -6.611 7.480 -5.675 1.00 88.50 92 LEU A N 1
ATOM 770 C CA . LEU A 1 92 ? -6.257 6.295 -4.897 1.00 88.50 92 LEU A CA 1
ATOM 771 C C . LEU A 1 92 ? -6.029 6.637 -3.420 1.00 88.50 92 LEU A C 1
ATOM 773 O O . LEU A 1 92 ? -6.597 5.982 -2.547 1.00 88.50 92 LEU A O 1
ATOM 777 N N . ALA A 1 93 ? -5.257 7.687 -3.135 1.00 91.62 93 ALA A N 1
ATOM 778 C CA . ALA A 1 93 ? -5.019 8.155 -1.774 1.00 91.62 93 ALA A CA 1
ATOM 779 C C . ALA A 1 93 ? -6.328 8.526 -1.063 1.00 91.62 93 ALA A C 1
ATOM 781 O O . ALA A 1 93 ? -6.555 8.125 0.076 1.00 91.62 93 ALA A O 1
ATOM 782 N N . ASN A 1 94 ? -7.217 9.260 -1.733 1.00 92.56 94 ASN A N 1
ATOM 783 C CA . ASN A 1 94 ? -8.500 9.660 -1.160 1.00 92.56 94 ASN A CA 1
ATOM 784 C C . ASN A 1 94 ? -9.419 8.463 -0.914 1.00 92.56 94 ASN A C 1
ATOM 786 O O . ASN A 1 94 ? -10.048 8.400 0.142 1.00 92.56 94 ASN A O 1
ATOM 790 N N . HIS A 1 95 ? -9.456 7.500 -1.835 1.00 92.62 95 HIS A N 1
ATOM 791 C CA . HIS A 1 95 ? -10.244 6.280 -1.680 1.00 92.62 95 HIS A CA 1
ATOM 792 C C . HIS A 1 95 ? -9.723 5.403 -0.529 1.00 92.62 95 HIS A C 1
ATOM 794 O O . HIS A 1 95 ? -10.508 4.928 0.295 1.00 92.62 95 HIS A O 1
ATOM 800 N N . LEU A 1 96 ? -8.400 5.261 -0.398 1.00 92.69 96 LEU A N 1
ATOM 801 C CA . LEU A 1 96 ? -7.776 4.577 0.737 1.00 92.69 96 LEU A CA 1
ATOM 802 C C . LEU A 1 96 ? -8.051 5.297 2.057 1.00 92.69 96 LEU A C 1
ATOM 804 O O . LEU A 1 96 ? -8.477 4.666 3.016 1.00 92.69 96 LEU A O 1
ATOM 808 N N . ARG A 1 97 ? -7.886 6.623 2.121 1.00 93.12 97 ARG A N 1
ATOM 809 C CA . ARG A 1 97 ? -8.211 7.401 3.330 1.00 93.12 97 ARG A CA 1
ATOM 810 C C . ARG A 1 97 ? -9.683 7.284 3.703 1.00 93.12 97 ARG A C 1
ATOM 812 O O . ARG A 1 97 ? -9.999 7.196 4.883 1.00 93.12 97 ARG A O 1
ATOM 819 N N . HIS A 1 98 ? -10.582 7.314 2.722 1.00 92.88 98 HIS A N 1
ATOM 820 C CA . HIS A 1 98 ? -12.004 7.091 2.959 1.00 92.88 98 HIS A CA 1
ATOM 821 C C . HIS A 1 98 ? -12.234 5.696 3.544 1.00 92.88 98 HIS A C 1
ATOM 823 O O . HIS A 1 98 ? -12.847 5.585 4.597 1.00 92.88 98 HIS A O 1
ATOM 829 N N . THR A 1 99 ? -11.632 4.666 2.946 1.00 93.19 99 THR A N 1
ATOM 830 C CA . THR A 1 99 ? -11.682 3.288 3.454 1.00 93.19 99 THR A CA 1
ATOM 831 C C . THR A 1 99 ? -11.178 3.188 4.895 1.00 93.19 99 THR A C 1
ATOM 833 O O . THR A 1 99 ? -11.845 2.601 5.738 1.00 93.19 99 THR A O 1
ATOM 836 N N . LEU A 1 100 ? -10.039 3.810 5.210 1.00 93.06 100 LEU A N 1
ATOM 837 C CA . LEU A 1 100 ? -9.476 3.820 6.561 1.00 93.06 100 LEU A CA 1
ATOM 838 C C . LEU A 1 100 ? -10.399 4.504 7.574 1.00 93.06 100 LEU A C 1
ATOM 840 O O . LEU A 1 100 ? -10.476 4.059 8.714 1.00 93.06 100 LEU A O 1
ATOM 844 N N . ARG A 1 101 ? -11.120 5.561 7.181 1.00 91.19 101 ARG A N 1
ATOM 845 C CA . ARG A 1 101 ? -12.134 6.188 8.044 1.00 91.19 101 ARG A CA 1
ATOM 846 C C . ARG A 1 101 ? -13.340 5.277 8.239 1.00 91.19 101 ARG A C 1
ATOM 848 O O . ARG A 1 101 ? -13.771 5.110 9.369 1.00 91.19 101 ARG A O 1
ATOM 855 N N . THR A 1 102 ? -13.837 4.664 7.168 1.00 91.25 102 THR A N 1
ATOM 856 C CA . THR A 1 102 ? -14.993 3.756 7.210 1.00 91.25 102 THR A CA 1
ATOM 857 C C . THR A 1 102 ? -14.719 2.511 8.053 1.00 91.25 102 THR A C 1
ATOM 859 O O . THR A 1 102 ? -15.598 2.052 8.770 1.00 91.25 102 THR A O 1
ATOM 862 N N . LEU A 1 103 ? -13.489 1.994 8.016 1.00 90.25 103 LEU A N 1
ATOM 863 C CA . LEU A 1 103 ? -13.033 0.884 8.861 1.00 90.25 103 LEU A CA 1
ATOM 864 C C . LEU A 1 103 ? -12.519 1.344 10.235 1.00 90.25 103 LEU A C 1
ATOM 866 O O . LEU A 1 103 ? -11.953 0.550 10.992 1.00 90.25 103 LEU A O 1
ATOM 870 N N . ASP A 1 104 ? -12.685 2.628 10.564 1.00 88.88 104 ASP A N 1
ATOM 871 C CA . ASP A 1 104 ? -12.324 3.224 11.846 1.00 88.88 104 ASP A CA 1
ATOM 872 C C . ASP A 1 104 ? -10.818 3.200 12.193 1.00 88.88 104 ASP A C 1
ATOM 874 O O . ASP A 1 104 ? -10.439 3.346 13.358 1.00 88.88 104 ASP A O 1
ATOM 878 N N . PHE A 1 105 ? -9.920 3.007 11.228 1.00 87.19 105 PHE A N 1
ATOM 879 C CA . PHE A 1 105 ? -8.461 3.005 11.441 1.00 87.19 105 PHE A CA 1
ATOM 880 C C . PHE A 1 105 ? -7.917 4.376 11.865 1.00 87.19 105 PHE A C 1
ATOM 882 O O . PHE A 1 105 ? -6.816 4.460 12.392 1.00 87.19 105 PHE A O 1
ATOM 889 N N . LEU A 1 106 ? -8.676 5.452 11.636 1.00 83.25 106 LEU A N 1
ATOM 890 C CA . LEU A 1 106 ? -8.284 6.829 11.958 1.00 83.25 106 LEU A CA 1
ATOM 891 C C . LEU A 1 106 ? -9.053 7.396 13.161 1.00 83.25 106 LEU A C 1
ATOM 893 O O . LEU A 1 106 ? -9.315 8.599 13.214 1.00 83.25 106 LEU A O 1
ATOM 897 N N . ARG A 1 107 ? -9.465 6.535 14.101 1.00 69.44 107 ARG A N 1
ATOM 898 C CA . ARG A 1 107 ? -10.236 6.955 15.277 1.00 69.44 107 ARG A CA 1
ATOM 899 C C . ARG A 1 107 ? -9.473 8.015 16.090 1.00 69.44 107 ARG A C 1
ATOM 901 O O . ARG A 1 107 ? -8.281 7.838 16.363 1.00 69.44 107 ARG A O 1
ATOM 908 N N . PRO A 1 108 ? -10.153 9.086 16.536 1.00 58.25 108 PRO A N 1
ATOM 909 C CA . PRO A 1 108 ? -9.621 9.910 17.606 1.00 58.25 108 PRO A CA 1
ATOM 910 C C . PRO A 1 108 ? -9.481 9.050 18.868 1.00 58.25 108 PRO A C 1
ATOM 912 O O . PRO A 1 108 ? -10.322 8.193 19.151 1.00 58.25 108 PRO A O 1
ATOM 915 N N . SER A 1 109 ? -8.391 9.248 19.605 1.00 53.31 109 SER A N 1
ATOM 916 C CA . SER A 1 109 ? -8.172 8.622 20.909 1.00 53.31 109 SER A CA 1
ATOM 917 C C . SER A 1 109 ? -9.364 8.873 21.843 1.00 53.31 109 SER A C 1
ATOM 919 O O . SER A 1 109 ? -10.012 9.915 21.756 1.00 53.31 109 SER A O 1
ATOM 921 N N . ASN A 1 110 ? -9.646 7.907 22.726 1.00 51.62 110 ASN A N 1
ATOM 922 C CA . ASN A 1 110 ? -10.710 7.958 23.734 1.00 51.62 110 ASN A CA 1
ATOM 923 C C . ASN A 1 110 ? -10.808 9.366 24.373 1.00 51.62 110 ASN A C 1
ATOM 925 O O . ASN A 1 110 ? -9.780 9.853 24.853 1.00 51.62 110 ASN A O 1
ATOM 929 N N . PRO A 1 111 ? -11.993 10.010 24.427 1.00 54.56 111 PRO A N 1
ATOM 930 C CA . PRO A 1 111 ? -12.154 11.353 25.000 1.00 54.56 111 PRO A CA 1
ATOM 931 C C . PRO A 1 111 ? -11.714 11.482 26.471 1.00 54.56 111 PRO A C 1
ATOM 933 O O . PRO A 1 111 ? -11.578 12.597 26.962 1.00 54.56 111 PRO A O 1
ATOM 936 N N . GLN A 1 112 ? -11.473 10.370 27.175 1.00 53.12 112 GLN A N 1
ATOM 937 C CA . GLN A 1 112 ? -10.977 10.342 28.558 1.00 53.12 112 GLN A CA 1
ATOM 938 C C . GLN A 1 112 ? -9.447 10.205 28.699 1.00 53.12 112 GLN A C 1
ATOM 940 O O . GLN A 1 112 ? -8.945 10.197 29.821 1.00 53.12 112 GLN A O 1
ATOM 945 N N . SER A 1 113 ? -8.684 10.101 27.604 1.00 46.56 113 SER A N 1
ATOM 946 C CA . SER A 1 113 ? -7.216 10.090 27.669 1.00 46.56 113 SER A CA 1
ATOM 947 C C . SER A 1 113 ? -6.660 11.523 27.646 1.00 46.56 113 SER A C 1
ATOM 949 O O . SER A 1 113 ? -7.007 12.283 26.745 1.00 46.56 113 SER A O 1
ATOM 951 N N . PRO A 1 114 ? -5.743 11.899 28.561 1.00 49.94 114 PRO A N 1
ATOM 952 C CA . PRO A 1 114 ? -5.203 13.263 28.665 1.00 49.94 114 PRO A CA 1
ATOM 953 C C . PRO A 1 114 ? -4.305 13.692 27.487 1.00 49.94 114 PRO A C 1
ATOM 955 O O . PRO A 1 114 ? -3.832 14.824 27.463 1.00 49.94 114 PRO A O 1
ATOM 958 N N . ALA A 1 115 ? -4.080 12.817 26.502 1.00 50.88 115 ALA A N 1
ATOM 959 C CA . ALA A 1 115 ? -3.348 13.116 25.278 1.00 50.88 115 ALA A CA 1
ATOM 960 C C . ALA A 1 115 ? -4.248 12.866 24.049 1.00 50.88 115 ALA A C 1
ATOM 962 O O . ALA A 1 115 ? -4.573 11.709 23.764 1.00 50.88 115 ALA A O 1
ATOM 963 N N . PRO A 1 116 ? -4.655 13.912 23.305 1.00 43.09 116 PRO A N 1
ATOM 964 C CA . PRO A 1 116 ? -5.330 13.762 22.025 1.00 43.09 116 PRO A CA 1
ATOM 965 C C . PRO A 1 116 ? -4.281 13.459 20.952 1.00 43.09 116 PRO A C 1
ATOM 967 O O . PRO A 1 116 ? -3.759 14.356 20.294 1.00 43.09 116 PRO A O 1
ATOM 970 N N . SER A 1 117 ? -3.937 12.187 20.779 1.00 50.72 117 SER A N 1
ATOM 971 C CA . SER A 1 117 ? -3.157 11.752 19.621 1.00 50.72 117 SER A CA 1
ATOM 972 C C . SER A 1 117 ? -4.021 10.796 18.807 1.00 50.72 117 SER A C 1
ATOM 974 O O . SER A 1 117 ? -4.355 9.722 19.312 1.00 50.72 117 SER A O 1
ATOM 976 N N . PRO A 1 118 ? -4.426 11.151 17.571 1.00 54.09 118 PRO A N 1
ATOM 977 C CA . PRO A 1 118 ? -5.074 10.187 16.693 1.00 54.09 118 PRO A CA 1
ATOM 978 C C . PRO A 1 118 ? -4.156 8.969 16.574 1.00 54.09 118 PRO A C 1
ATOM 980 O O . PRO A 1 118 ? -2.981 9.106 16.230 1.00 54.09 118 PRO A O 1
ATOM 983 N N . GLN A 1 119 ? -4.667 7.783 16.912 1.00 72.56 119 GLN A N 1
ATOM 984 C CA . GLN A 1 119 ? -3.875 6.557 16.859 1.00 72.56 119 GLN A CA 1
ATOM 985 C C . GLN A 1 119 ? -3.794 6.114 15.397 1.00 72.56 119 GLN A C 1
ATOM 987 O O . GLN A 1 119 ? -4.533 5.241 14.955 1.00 72.56 119 GLN A O 1
ATOM 992 N N . ALA A 1 120 ? -2.942 6.790 14.627 1.00 86.81 120 ALA A N 1
ATOM 993 C CA . ALA A 1 120 ? -2.725 6.471 13.228 1.00 86.81 120 ALA A CA 1
ATOM 994 C C . ALA A 1 120 ? -2.107 5.066 13.103 1.00 86.81 120 ALA A C 1
ATOM 996 O O . ALA A 1 120 ? -1.300 4.670 13.956 1.00 86.81 120 ALA A O 1
ATOM 997 N N . PRO A 1 121 ? -2.467 4.302 12.062 1.00 93.88 121 PRO A N 1
ATOM 998 C CA . PRO A 1 121 ? -1.944 2.959 11.877 1.00 93.88 121 PRO A CA 1
ATOM 999 C C . PRO A 1 121 ? -0.440 2.967 11.588 1.00 93.88 121 PRO A C 1
ATOM 1001 O O . PRO A 1 121 ? 0.148 3.985 11.231 1.00 93.88 121 PRO A O 1
ATOM 1004 N N . ILE A 1 122 ? 0.184 1.806 11.711 1.00 95.69 122 ILE A N 1
ATOM 1005 C CA . ILE A 1 122 ? 1.541 1.558 11.238 1.00 95.69 122 ILE A CA 1
ATOM 1006 C C . ILE A 1 122 ? 1.471 1.303 9.731 1.00 95.69 122 ILE A C 1
ATOM 1008 O O . ILE A 1 122 ? 0.731 0.421 9.285 1.00 95.69 122 ILE A O 1
ATOM 1012 N N . LEU A 1 123 ? 2.237 2.064 8.953 1.00 96.94 123 LEU A N 1
ATOM 1013 C CA . LEU A 1 123 ? 2.384 1.865 7.517 1.00 96.94 123 LEU A CA 1
ATOM 1014 C C . LEU A 1 123 ? 3.502 0.856 7.265 1.00 96.94 123 LEU A C 1
ATOM 1016 O O . LEU A 1 123 ? 4.655 1.102 7.598 1.00 96.94 123 LEU A O 1
ATOM 1020 N N . TRP A 1 124 ? 3.159 -0.282 6.672 1.00 97.31 124 TRP A N 1
ATOM 1021 C CA . TRP A 1 124 ? 4.078 -1.387 6.433 1.00 97.31 124 TRP A CA 1
ATOM 1022 C C . TRP A 1 124 ? 4.322 -1.575 4.939 1.00 97.31 124 TRP A C 1
ATOM 1024 O O . TRP A 1 124 ? 3.409 -1.934 4.189 1.00 97.31 124 TRP A O 1
ATOM 1034 N N . LEU A 1 125 ? 5.563 -1.372 4.504 1.00 95.06 125 LEU A N 1
ATOM 1035 C CA . LEU A 1 125 ? 5.973 -1.458 3.106 1.00 95.06 125 LEU A CA 1
ATOM 1036 C C . LEU A 1 125 ? 6.930 -2.635 2.888 1.00 95.06 125 LEU A C 1
ATOM 1038 O O . LEU A 1 125 ? 7.816 -2.891 3.697 1.00 95.06 125 LEU A O 1
ATOM 1042 N N . TYR A 1 126 ? 6.761 -3.332 1.764 1.00 91.62 126 TYR A N 1
ATOM 1043 C CA . TYR A 1 126 ? 7.676 -4.392 1.311 1.00 91.62 126 TYR A CA 1
ATOM 1044 C C . TYR A 1 126 ? 8.540 -3.986 0.122 1.00 91.62 126 TYR A C 1
ATOM 1046 O O . TYR A 1 126 ? 9.523 -4.657 -0.172 1.00 91.62 126 TYR A O 1
ATOM 1054 N N . ARG A 1 127 ? 8.129 -2.949 -0.614 1.00 87.69 127 ARG A N 1
ATOM 1055 C CA . ARG A 1 127 ? 8.790 -2.509 -1.842 1.00 87.69 127 ARG A CA 1
ATOM 1056 C C . ARG A 1 127 ? 9.212 -1.052 -1.709 1.00 87.69 127 ARG A C 1
ATOM 1058 O O . ARG A 1 127 ? 8.395 -0.249 -1.255 1.00 87.69 127 ARG A O 1
ATOM 1065 N N . PRO A 1 128 ? 10.408 -0.692 -2.193 1.00 87.12 128 PRO A N 1
ATOM 1066 C CA . PRO A 1 128 ? 10.838 0.699 -2.222 1.00 87.12 128 PRO A CA 1
ATOM 1067 C C . PRO A 1 128 ? 10.148 1.489 -3.346 1.00 87.12 128 PRO A C 1
ATOM 1069 O O . PRO A 1 128 ? 10.043 2.711 -3.297 1.00 87.12 128 PRO A O 1
ATOM 1072 N N . SER A 1 129 ? 9.581 0.820 -4.350 1.00 83.06 129 SER A N 1
ATOM 1073 C CA . SER A 1 129 ? 8.802 1.484 -5.397 1.00 83.06 129 SER A CA 1
ATOM 1074 C C . SER A 1 129 ? 7.620 2.276 -4.816 1.00 83.06 129 SER A C 1
ATOM 1076 O O . SER A 1 129 ? 6.770 1.701 -4.135 1.00 83.06 129 SER A O 1
ATOM 1078 N N . ASN A 1 130 ? 7.514 3.564 -5.159 1.00 82.50 130 ASN A N 1
ATOM 1079 C CA . ASN A 1 130 ? 6.414 4.460 -4.768 1.00 82.50 130 ASN A CA 1
ATOM 1080 C C . ASN A 1 130 ? 6.229 4.658 -3.248 1.00 82.50 130 ASN A C 1
ATOM 1082 O O . ASN A 1 130 ? 5.161 5.106 -2.824 1.00 82.50 130 ASN A O 1
ATOM 1086 N N . TRP A 1 131 ? 7.252 4.374 -2.431 1.00 89.12 131 TRP A N 1
ATOM 1087 C CA . TRP A 1 131 ? 7.163 4.493 -0.971 1.00 89.12 131 TRP A CA 1
ATOM 1088 C C . TRP A 1 131 ? 6.808 5.915 -0.515 1.00 89.12 131 TRP A C 1
ATOM 1090 O O . TRP A 1 131 ? 5.963 6.082 0.360 1.00 89.12 131 TRP A O 1
ATOM 1100 N N . ARG A 1 132 ? 7.382 6.936 -1.174 1.00 91.75 132 ARG A N 1
ATOM 1101 C CA . ARG A 1 132 ? 7.125 8.357 -0.885 1.00 91.75 132 ARG A CA 1
ATOM 1102 C C . ARG A 1 132 ? 5.654 8.704 -1.032 1.00 91.75 132 ARG A C 1
ATOM 1104 O O . ARG A 1 132 ? 5.072 9.303 -0.144 1.00 91.75 132 ARG A O 1
ATOM 1111 N N . TRP A 1 133 ? 5.020 8.241 -2.113 1.00 91.44 133 TRP A N 1
ATOM 1112 C CA . TRP A 1 133 ? 3.587 8.448 -2.300 1.00 91.44 133 TRP A CA 1
ATOM 1113 C C . TRP A 1 133 ? 2.786 7.855 -1.136 1.00 91.44 133 TRP A C 1
ATOM 1115 O O . TRP A 1 133 ? 1.873 8.518 -0.647 1.00 91.44 133 TRP A O 1
ATOM 1125 N N . ALA A 1 134 ? 3.122 6.643 -0.680 1.00 91.50 134 ALA A N 1
ATOM 1126 C CA . ALA A 1 134 ? 2.417 6.005 0.427 1.00 91.50 134 ALA A CA 1
ATOM 1127 C C . ALA A 1 134 ? 2.631 6.773 1.740 1.00 91.50 134 ALA A C 1
ATOM 1129 O O . ALA A 1 134 ? 1.653 7.072 2.421 1.00 91.50 134 ALA A O 1
ATOM 1130 N N . ALA A 1 135 ? 3.873 7.148 2.054 1.00 92.75 135 ALA A N 1
ATOM 1131 C CA . ALA A 1 135 ? 4.206 7.915 3.252 1.00 92.75 135 ALA A CA 1
ATOM 1132 C C . ALA A 1 135 ? 3.525 9.298 3.258 1.00 92.75 135 ALA A C 1
ATOM 1134 O O . ALA A 1 135 ? 2.853 9.655 4.222 1.00 92.75 135 ALA A O 1
ATOM 1135 N N . ASP A 1 136 ? 3.589 10.036 2.150 1.00 93.12 136 ASP A N 1
ATOM 1136 C CA . ASP A 1 136 ? 3.007 11.380 2.048 1.00 93.12 136 ASP A CA 1
ATOM 1137 C C . ASP A 1 136 ? 1.474 11.362 2.101 1.00 93.12 136 ASP A C 1
ATOM 1139 O O . ASP A 1 136 ? 0.838 12.354 2.467 1.00 93.12 136 ASP A O 1
ATOM 1143 N N . ASN A 1 137 ? 0.849 10.253 1.681 1.00 92.31 137 ASN A N 1
ATOM 1144 C CA . ASN A 1 137 ? -0.595 10.215 1.498 1.00 92.31 137 ASN A CA 1
ATOM 1145 C C . ASN A 1 137 ? -1.365 9.396 2.527 1.00 92.31 137 ASN A C 1
ATOM 1147 O O . ASN A 1 137 ? -2.529 9.711 2.784 1.00 92.31 137 ASN A O 1
ATOM 1151 N N . ILE A 1 138 ? -0.783 8.362 3.111 1.00 92.38 138 ILE A N 1
ATOM 1152 C CA . ILE A 1 138 ? -1.496 7.489 4.038 1.00 92.38 138 ILE A CA 1
ATOM 1153 C C . ILE A 1 138 ? -1.194 7.953 5.461 1.00 92.38 138 ILE A C 1
ATOM 1155 O O . ILE A 1 138 ? -0.031 7.948 5.843 1.00 92.38 138 ILE A O 1
ATOM 1159 N N . PRO A 1 139 ? -2.193 8.364 6.264 1.00 92.56 139 PRO A N 1
ATOM 1160 C CA . PRO A 1 139 ? -1.947 8.738 7.652 1.00 92.56 139 PRO A CA 1
ATOM 1161 C C . PRO A 1 139 ? -1.366 7.550 8.418 1.00 92.56 139 PRO A C 1
ATOM 1163 O O . PRO A 1 139 ? -1.971 6.477 8.426 1.00 92.56 139 PRO A O 1
ATOM 1166 N N . HIS A 1 140 ? -0.215 7.746 9.051 1.00 93.44 140 HIS A N 1
ATOM 1167 C CA . HIS A 1 140 ? 0.473 6.701 9.794 1.00 93.44 140 HIS A CA 1
ATOM 1168 C C . HIS A 1 140 ? 1.261 7.279 10.970 1.00 93.44 140 HIS A C 1
ATOM 1170 O O . HIS A 1 140 ? 1.576 8.467 10.985 1.00 93.44 140 HIS A O 1
ATOM 1176 N N . SER A 1 141 ? 1.520 6.443 11.975 1.00 93.19 141 SER A N 1
ATOM 1177 C CA . SER A 1 141 ? 2.326 6.798 13.154 1.00 93.19 141 SER A CA 1
ATOM 1178 C C . SER A 1 141 ? 3.760 6.286 13.075 1.00 93.19 141 SER A C 1
ATOM 1180 O O . SER A 1 141 ? 4.637 6.879 13.690 1.00 93.19 141 SER A O 1
ATOM 1182 N N . LEU A 1 142 ? 3.980 5.195 12.336 1.00 95.06 142 LEU A N 1
ATOM 1183 C CA . LEU A 1 142 ? 5.289 4.601 12.082 1.00 95.06 142 LEU A CA 1
ATOM 1184 C C . LEU A 1 142 ? 5.351 4.084 10.648 1.00 95.06 142 LEU A C 1
ATOM 1186 O O . LEU A 1 142 ? 4.374 3.508 10.153 1.00 95.06 142 LEU A O 1
ATOM 1190 N N . LEU A 1 143 ? 6.503 4.261 10.015 1.00 96.94 143 LEU A N 1
ATOM 1191 C CA . LEU A 1 143 ? 6.861 3.702 8.723 1.00 96.94 143 LEU A CA 1
ATOM 1192 C C . LEU A 1 143 ? 7.778 2.492 8.928 1.00 96.94 143 LEU A C 1
ATOM 1194 O O . LEU A 1 143 ? 8.923 2.619 9.357 1.00 96.94 143 LEU A O 1
ATOM 1198 N N . VAL A 1 144 ? 7.270 1.305 8.600 1.00 97.31 144 VAL A N 1
ATOM 1199 C CA . VAL A 1 144 ? 8.015 0.045 8.653 1.00 97.31 144 VAL A CA 1
ATOM 1200 C C . VAL A 1 144 ? 8.393 -0.380 7.244 1.00 97.31 144 VAL A C 1
ATOM 1202 O O . VAL A 1 144 ? 7.518 -0.557 6.392 1.00 97.31 144 VAL A O 1
ATOM 1205 N N . TYR A 1 145 ? 9.683 -0.620 7.018 1.00 96.00 145 TYR A N 1
ATOM 1206 C CA . TYR A 1 145 ? 10.174 -1.260 5.802 1.00 96.00 145 TYR A CA 1
ATOM 1207 C C . TYR A 1 145 ? 10.591 -2.704 6.095 1.00 96.00 145 TYR A C 1
ATOM 1209 O O . TYR A 1 145 ? 11.451 -2.958 6.934 1.00 96.00 145 TYR A O 1
ATOM 1217 N N . HIS A 1 146 ? 9.962 -3.674 5.431 1.00 94.69 146 HIS A N 1
ATOM 1218 C CA . HIS A 1 146 ? 10.257 -5.096 5.603 1.00 94.69 146 HIS A CA 1
ATOM 1219 C C . HIS A 1 146 ? 10.867 -5.672 4.328 1.00 94.69 146 HIS A C 1
ATOM 1221 O O . HIS A 1 146 ? 10.166 -5.948 3.351 1.00 94.69 146 HIS A O 1
ATOM 1227 N N . ILE A 1 147 ? 12.176 -5.888 4.380 1.00 90.25 147 ILE A N 1
ATOM 1228 C CA . ILE A 1 147 ? 12.988 -6.407 3.287 1.00 90.25 147 ILE A CA 1
ATOM 1229 C C . ILE A 1 147 ? 12.911 -7.930 3.306 1.00 90.25 147 ILE A C 1
ATOM 1231 O O . ILE A 1 147 ? 13.406 -8.583 4.228 1.00 90.25 147 ILE A O 1
ATOM 1235 N N . THR A 1 148 ? 12.256 -8.491 2.290 1.00 83.69 148 THR A N 1
ATOM 1236 C CA . THR A 1 148 ? 12.126 -9.946 2.111 1.00 83.69 148 THR A CA 1
ATOM 1237 C C . THR A 1 148 ? 12.854 -10.480 0.887 1.00 83.69 148 THR A C 1
ATOM 1239 O O . THR A 1 148 ? 13.101 -11.677 0.819 1.00 83.69 148 THR A O 1
ATOM 1242 N N . ASP A 1 149 ? 13.144 -9.618 -0.084 1.00 78.62 149 ASP A N 1
ATOM 1243 C CA . ASP A 1 149 ? 13.747 -9.964 -1.368 1.00 78.62 149 ASP A CA 1
ATOM 1244 C C . ASP A 1 149 ? 14.731 -8.856 -1.765 1.00 78.62 149 ASP A C 1
ATOM 1246 O O . ASP A 1 149 ? 14.509 -7.688 -1.442 1.00 78.62 149 ASP A O 1
ATOM 1250 N N . ASP A 1 150 ? 15.784 -9.220 -2.497 1.00 76.12 150 ASP A N 1
ATOM 1251 C CA . ASP A 1 150 ? 16.657 -8.258 -3.171 1.00 76.12 150 ASP A CA 1
ATOM 1252 C C . ASP A 1 150 ? 16.008 -7.852 -4.500 1.00 76.12 150 ASP A C 1
ATOM 1254 O O . ASP A 1 150 ? 16.103 -8.545 -5.519 1.00 76.12 150 ASP A O 1
ATOM 1258 N N . TYR A 1 151 ? 15.315 -6.713 -4.484 1.00 68.19 151 TYR A N 1
ATOM 1259 C CA . TYR A 1 151 ? 14.623 -6.195 -5.663 1.00 68.19 151 TYR A CA 1
ATOM 1260 C C . TYR A 1 151 ? 15.587 -5.713 -6.758 1.00 68.19 151 TYR A C 1
ATOM 1262 O O . TYR A 1 151 ? 15.180 -5.596 -7.918 1.00 68.19 151 TYR A O 1
ATOM 1270 N N . THR A 1 152 ? 16.855 -5.449 -6.428 1.00 63.38 152 THR A N 1
ATOM 1271 C CA . THR A 1 152 ? 17.869 -5.003 -7.396 1.00 63.38 152 THR A CA 1
ATOM 1272 C C . THR A 1 152 ? 18.472 -6.165 -8.188 1.00 63.38 152 THR A C 1
ATOM 1274 O O . THR A 1 152 ? 18.884 -5.976 -9.337 1.00 63.38 152 THR A O 1
ATOM 1277 N N . ALA A 1 153 ? 18.427 -7.381 -7.633 1.00 66.06 153 ALA A N 1
ATOM 1278 C CA . ALA A 1 153 ? 18.877 -8.612 -8.280 1.00 66.06 153 ALA A CA 1
ATOM 1279 C C . ALA A 1 153 ? 17.911 -9.153 -9.354 1.00 66.06 153 ALA A C 1
ATOM 1281 O O . ALA A 1 153 ? 18.229 -10.128 -10.043 1.00 66.06 153 ALA A O 1
ATOM 1282 N N . PHE A 1 154 ? 16.736 -8.540 -9.548 1.00 66.38 154 PHE A N 1
ATOM 1283 C CA . PHE A 1 154 ? 15.804 -8.984 -10.583 1.00 66.38 154 PHE A CA 1
ATOM 1284 C C . PHE A 1 154 ? 16.363 -8.748 -11.997 1.00 66.38 154 PHE A C 1
ATOM 1286 O O . PHE A 1 154 ? 16.482 -7.621 -12.481 1.00 66.38 154 PHE A O 1
ATOM 1293 N N . GLY A 1 155 ? 16.659 -9.847 -12.701 1.00 60.56 155 GLY A N 1
ATOM 1294 C CA . GLY A 1 155 ? 17.391 -9.844 -13.976 1.00 60.56 155 GLY A CA 1
ATOM 1295 C C . GLY A 1 155 ? 16.711 -9.158 -15.170 1.00 60.56 155 GLY A C 1
ATOM 1296 O O . GLY A 1 155 ? 17.348 -8.982 -16.201 1.00 60.56 155 GLY A O 1
ATOM 1297 N N . HIS A 1 156 ? 15.446 -8.747 -15.054 1.00 73.25 156 HIS A N 1
ATOM 1298 C CA . HIS A 1 156 ? 14.705 -8.075 -16.130 1.00 73.25 156 HIS A CA 1
ATOM 1299 C C . HIS A 1 156 ? 14.786 -6.540 -16.075 1.00 73.25 156 HIS A C 1
ATOM 1301 O O . HIS A 1 156 ? 14.253 -5.872 -16.959 1.00 73.25 156 HIS A O 1
ATOM 1307 N N . LEU A 1 157 ? 15.426 -5.970 -15.049 1.00 74.31 157 LEU A N 1
ATOM 1308 C CA . LEU A 1 157 ? 15.558 -4.522 -14.908 1.00 74.31 157 LEU A CA 1
ATOM 1309 C C . LEU A 1 157 ? 16.680 -3.974 -15.799 1.00 74.31 157 LEU A C 1
ATOM 1311 O O . LEU A 1 157 ? 17.774 -4.544 -15.884 1.00 74.31 157 LEU A O 1
ATOM 1315 N N . THR A 1 158 ? 16.435 -2.825 -16.427 1.00 83.69 158 THR A N 1
ATOM 1316 C CA . THR A 1 158 ? 17.502 -2.043 -17.066 1.00 83.69 158 THR A CA 1
ATOM 1317 C C . THR A 1 158 ? 18.440 -1.462 -16.004 1.00 83.69 158 THR A C 1
ATOM 1319 O O . THR A 1 158 ? 18.091 -1.354 -14.828 1.00 83.69 158 THR A O 1
ATOM 1322 N N . THR A 1 159 ? 19.646 -1.047 -16.398 1.00 83.69 159 THR A N 1
ATOM 1323 C CA . THR A 1 159 ? 20.589 -0.402 -15.466 1.00 83.69 159 THR A CA 1
ATOM 1324 C C . THR A 1 159 ? 20.009 0.873 -14.848 1.00 83.69 159 THR A C 1
ATOM 1326 O O . THR A 1 159 ? 20.203 1.107 -13.660 1.00 83.69 159 THR A O 1
ATOM 1329 N N . ALA A 1 160 ? 19.242 1.657 -15.615 1.00 84.31 160 ALA A N 1
ATOM 1330 C CA . ALA A 1 160 ? 18.557 2.841 -15.098 1.00 84.31 160 ALA A CA 1
ATOM 1331 C C . ALA A 1 160 ? 17.531 2.472 -14.014 1.00 84.31 160 ALA A C 1
ATOM 1333 O O . ALA A 1 160 ? 17.582 3.017 -12.916 1.00 84.31 160 ALA A O 1
ATOM 1334 N N . GLN A 1 161 ? 16.681 1.473 -14.274 1.00 82.69 161 GLN A N 1
ATOM 1335 C CA . GLN A 1 161 ? 15.679 1.003 -13.311 1.00 82.69 161 GLN A CA 1
ATOM 1336 C C . GLN A 1 161 ? 16.309 0.425 -12.038 1.00 82.69 161 GLN A C 1
ATOM 1338 O O . GLN A 1 161 ? 15.799 0.655 -10.944 1.00 82.69 161 GLN A O 1
ATOM 1343 N N . ARG A 1 162 ? 17.431 -0.302 -12.156 1.00 84.19 162 ARG A N 1
ATOM 1344 C CA . ARG A 1 162 ? 18.191 -0.776 -10.986 1.00 84.19 162 ARG A CA 1
ATOM 1345 C C . ARG A 1 162 ? 18.712 0.385 -10.144 1.00 84.19 162 ARG A C 1
ATOM 1347 O O . ARG A 1 162 ? 18.553 0.359 -8.928 1.00 84.19 162 ARG A O 1
ATOM 1354 N N . ASN A 1 163 ? 19.291 1.402 -10.780 1.00 86.12 163 ASN A N 1
ATOM 1355 C CA . ASN A 1 163 ? 19.810 2.574 -10.075 1.00 86.12 163 ASN A CA 1
ATOM 1356 C C . ASN A 1 163 ? 18.690 3.359 -9.381 1.00 86.12 163 ASN A C 1
ATOM 1358 O O . ASN A 1 163 ? 18.840 3.739 -8.224 1.00 86.12 163 ASN A O 1
ATOM 1362 N N . GLU A 1 164 ? 17.556 3.563 -10.053 1.00 85.50 164 GLU A N 1
ATOM 1363 C CA . GLU A 1 164 ? 16.377 4.205 -9.460 1.00 85.50 164 GLU A CA 1
ATOM 1364 C C . GLU A 1 164 ? 15.852 3.426 -8.250 1.00 85.50 164 GLU A C 1
ATOM 1366 O O . GLU A 1 164 ? 15.564 4.026 -7.213 1.00 85.50 164 GLU A O 1
ATOM 1371 N N . MET A 1 165 ? 15.777 2.094 -8.350 1.00 84.75 165 MET A N 1
ATOM 1372 C CA . MET A 1 165 ? 15.347 1.235 -7.245 1.00 84.75 165 MET A CA 1
ATOM 1373 C C . MET A 1 165 ? 16.312 1.318 -6.058 1.00 84.75 165 MET A C 1
ATOM 1375 O O . MET A 1 165 ? 15.861 1.488 -4.929 1.00 84.75 165 MET A O 1
ATOM 1379 N N . ALA A 1 166 ? 17.623 1.264 -6.311 1.00 88.06 166 ALA A N 1
ATOM 1380 C CA . ALA A 1 166 ? 18.649 1.361 -5.274 1.00 88.06 166 ALA A CA 1
ATOM 1381 C C . ALA A 1 166 ? 18.623 2.724 -4.560 1.00 88.06 166 ALA A C 1
ATOM 1383 O O . ALA A 1 166 ? 18.750 2.796 -3.338 1.00 88.06 166 ALA A O 1
ATOM 1384 N N . ILE A 1 167 ? 18.407 3.814 -5.306 1.00 89.94 167 ILE A N 1
ATOM 1385 C CA . ILE A 1 167 ? 18.219 5.151 -4.725 1.00 89.94 167 ILE A CA 1
ATOM 1386 C C . ILE A 1 167 ? 16.948 5.177 -3.870 1.00 89.94 167 ILE A C 1
ATOM 1388 O O . ILE A 1 167 ? 16.990 5.627 -2.727 1.00 89.94 167 ILE A O 1
ATOM 1392 N N . ALA A 1 168 ? 15.828 4.669 -4.394 1.00 89.62 168 ALA A N 1
ATOM 1393 C CA . ALA A 1 168 ? 14.560 4.642 -3.671 1.00 89.62 168 ALA A CA 1
ATOM 1394 C C . ALA A 1 168 ? 14.640 3.815 -2.379 1.00 89.62 168 ALA A C 1
ATOM 1396 O O . ALA A 1 168 ? 14.081 4.233 -1.366 1.00 89.62 168 ALA A O 1
ATOM 1397 N N . GLU A 1 169 ? 15.340 2.681 -2.409 1.00 91.44 169 GLU A N 1
ATOM 1398 C CA . GLU A 1 169 ? 15.577 1.821 -1.252 1.00 91.44 169 GLU A CA 1
ATOM 1399 C C . GLU A 1 169 ? 16.446 2.496 -0.201 1.00 91.44 169 GLU A C 1
ATOM 1401 O O . GLU A 1 169 ? 16.050 2.555 0.961 1.00 91.44 169 GLU A O 1
ATOM 1406 N N . ARG A 1 170 ? 17.581 3.078 -0.602 1.00 93.25 170 ARG A N 1
ATOM 1407 C CA . ARG A 1 170 ? 18.442 3.846 0.307 1.00 93.25 170 ARG A CA 1
ATOM 1408 C C . ARG A 1 170 ? 17.668 4.973 0.990 1.00 93.25 170 ARG A C 1
ATOM 1410 O O . ARG A 1 170 ? 17.815 5.188 2.189 1.00 93.25 170 ARG A O 1
ATOM 1417 N N . ASP A 1 171 ? 16.847 5.690 0.229 1.00 94.62 171 ASP A N 1
ATOM 1418 C CA . ASP A 1 171 ? 16.059 6.793 0.767 1.00 94.62 171 ASP A CA 1
ATOM 1419 C C . ASP A 1 171 ? 14.949 6.296 1.717 1.00 94.62 171 ASP A C 1
ATOM 1421 O O . ASP A 1 171 ? 14.677 6.949 2.722 1.00 94.62 171 ASP A O 1
ATOM 1425 N N . LEU A 1 172 ? 14.329 5.143 1.432 1.00 94.62 172 LEU A N 1
ATOM 1426 C CA . LEU A 1 172 ? 13.341 4.520 2.322 1.00 94.62 172 LEU A CA 1
ATOM 1427 C C . LEU A 1 172 ? 13.986 4.012 3.614 1.00 94.62 172 LEU A C 1
ATOM 1429 O O . LEU A 1 172 ? 13.444 4.242 4.687 1.00 94.62 172 LEU A O 1
ATOM 1433 N N . LEU A 1 173 ? 15.151 3.369 3.525 1.00 94.44 173 LEU A N 1
ATOM 1434 C CA . LEU A 1 173 ? 15.931 2.925 4.682 1.00 94.44 173 LEU A CA 1
ATOM 1435 C C . LEU A 1 173 ? 16.255 4.082 5.632 1.00 94.44 173 LEU A C 1
ATOM 1437 O O . LEU A 1 173 ? 16.192 3.914 6.844 1.00 94.44 173 LEU A O 1
ATOM 1441 N N . ALA A 1 174 ? 16.574 5.256 5.082 1.00 95.62 174 ALA A N 1
ATOM 1442 C CA . ALA A 1 174 ? 16.844 6.453 5.872 1.00 95.62 174 ALA A CA 1
ATOM 1443 C C . ALA A 1 174 ? 15.580 7.072 6.499 1.00 95.62 174 ALA A C 1
ATOM 1445 O O . ALA A 1 174 ? 15.684 7.760 7.511 1.00 95.62 174 ALA A O 1
ATOM 1446 N N . ALA A 1 175 ? 14.409 6.868 5.889 1.00 96.00 175 ALA A N 1
ATOM 1447 C CA . ALA A 1 175 ? 13.142 7.451 6.330 1.00 96.00 175 ALA A CA 1
ATOM 1448 C C . ALA A 1 175 ? 12.305 6.528 7.231 1.00 96.00 175 ALA A C 1
ATOM 1450 O O . ALA A 1 175 ? 11.418 7.013 7.928 1.00 96.00 175 ALA A O 1
ATOM 1451 N N . ALA A 1 176 ? 12.531 5.214 7.188 1.00 96.56 176 ALA A N 1
ATOM 1452 C CA . ALA A 1 176 ? 11.770 4.243 7.962 1.00 96.56 176 ALA A CA 1
ATOM 1453 C C . ALA A 1 176 ? 12.123 4.310 9.455 1.00 96.56 176 ALA A C 1
ATOM 1455 O O . ALA A 1 176 ? 13.294 4.295 9.830 1.00 96.56 176 ALA A O 1
ATOM 1456 N N . ASP A 1 177 ? 11.103 4.287 10.313 1.00 96.88 177 ASP A N 1
ATOM 1457 C CA . ASP A 1 177 ? 11.275 4.225 11.770 1.00 96.88 177 ASP A CA 1
ATOM 1458 C C . ASP A 1 177 ? 11.772 2.846 12.226 1.00 96.88 177 ASP A C 1
ATOM 1460 O O . ASP A 1 177 ? 12.439 2.707 13.253 1.00 96.88 177 ASP A O 1
ATOM 1464 N N . LEU A 1 178 ? 11.425 1.805 11.464 1.00 96.06 178 LEU A N 1
ATOM 1465 C CA . LEU A 1 178 ? 11.860 0.437 11.704 1.00 96.06 178 LEU A CA 1
ATOM 1466 C C . LEU A 1 178 ? 12.101 -0.283 10.381 1.00 96.06 178 LEU A C 1
ATOM 1468 O O . LEU A 1 178 ? 11.225 -0.347 9.517 1.00 96.06 178 LEU A O 1
ATOM 1472 N N . THR A 1 179 ? 13.268 -0.911 10.276 1.00 95.25 179 THR A N 1
ATOM 1473 C CA . THR A 1 179 ? 13.583 -1.835 9.187 1.00 95.25 179 THR A CA 1
ATOM 1474 C C . THR A 1 179 ? 13.634 -3.262 9.717 1.00 95.25 179 THR A C 1
ATOM 1476 O O . THR A 1 179 ? 14.285 -3.540 10.724 1.00 95.25 179 THR A O 1
ATOM 1479 N N . ILE A 1 180 ? 12.941 -4.173 9.036 1.00 93.62 180 ILE A N 1
ATOM 1480 C CA . ILE A 1 180 ? 12.949 -5.609 9.323 1.00 93.62 180 ILE A CA 1
ATOM 1481 C C . ILE A 1 180 ? 13.597 -6.311 8.139 1.00 93.62 180 ILE A C 1
ATOM 1483 O O . ILE A 1 180 ? 13.115 -6.200 7.015 1.00 93.62 180 ILE A O 1
ATOM 1487 N N . VAL A 1 181 ? 14.659 -7.064 8.405 1.00 90.06 181 VAL A N 1
ATOM 1488 C CA . VAL A 1 181 ? 15.372 -7.852 7.395 1.00 90.06 181 VAL A CA 1
ATOM 1489 C C . VAL A 1 181 ? 15.211 -9.337 7.685 1.00 90.06 181 VAL A C 1
ATOM 1491 O O . VAL A 1 181 ? 15.269 -9.769 8.838 1.00 90.06 181 VAL A O 1
ATOM 1494 N N . THR A 1 182 ? 15.001 -10.141 6.644 1.00 82.56 182 THR A N 1
ATOM 1495 C CA . THR A 1 182 ? 14.888 -11.602 6.788 1.00 82.56 182 THR A CA 1
ATOM 1496 C C . THR A 1 182 ? 16.234 -12.322 6.77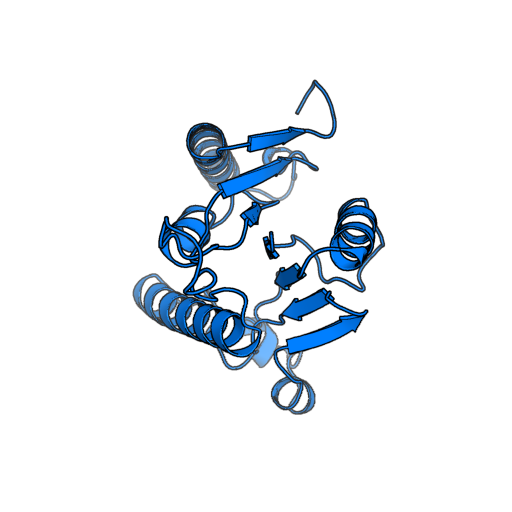6 1.00 82.56 182 THR A C 1
ATOM 1498 O O . THR A 1 182 ? 16.297 -13.490 7.154 1.00 82.56 182 THR A O 1
ATOM 1501 N N . ALA A 1 183 ? 17.310 -11.655 6.350 1.00 76.62 183 ALA A N 1
ATOM 1502 C CA . ALA A 1 183 ? 18.658 -12.207 6.347 1.00 76.62 183 AL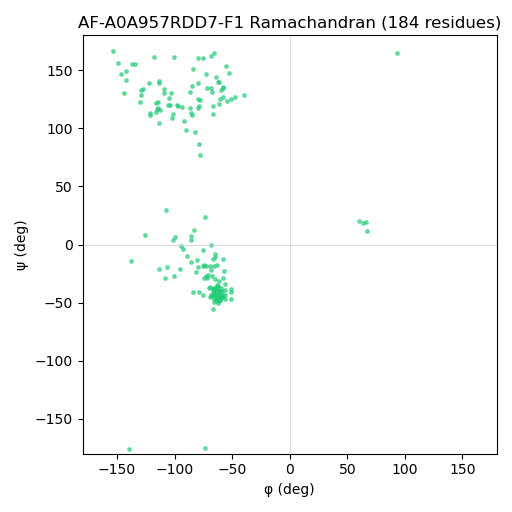A A CA 1
ATOM 1503 C C . ALA A 1 183 ? 19.705 -11.108 6.612 1.00 76.62 183 ALA A C 1
ATOM 1505 O O . ALA A 1 183 ? 19.529 -9.998 6.124 1.00 76.62 183 ALA A O 1
ATOM 1506 N N . PRO A 1 184 ? 20.827 -11.411 7.296 1.00 67.31 184 PRO A N 1
ATOM 1507 C CA . PRO A 1 184 ? 21.881 -10.426 7.587 1.00 67.31 184 PRO A CA 1
ATOM 1508 C C . PRO A 1 184 ? 22.619 -9.860 6.363 1.00 67.31 184 PRO A C 1
ATOM 1510 O O . PRO A 1 184 ? 23.438 -8.963 6.515 1.00 67.31 184 PRO A O 1
ATOM 1513 N N . ARG A 1 185 ? 22.419 -10.450 5.176 1.00 63.41 185 ARG A N 1
ATOM 1514 C CA . ARG A 1 185 ? 23.078 -10.056 3.917 1.00 63.41 185 ARG A CA 1
ATOM 1515 C C . ARG A 1 185 ? 22.189 -9.208 2.997 1.00 63.41 185 ARG A C 1
ATOM 1517 O O . ARG A 1 185 ? 22.610 -8.953 1.873 1.00 63.41 185 ARG A O 1
ATOM 1524 N N . LEU A 1 186 ? 20.984 -8.858 3.445 1.00 53.72 186 LEU A N 1
ATOM 1525 C CA . LEU A 1 186 ? 20.050 -7.984 2.734 1.00 53.72 186 LEU A CA 1
ATOM 1526 C C . LEU A 1 186 ? 20.166 -6.554 3.261 1.00 53.72 186 LEU A C 1
ATOM 1528 O O . LEU A 1 186 ? 20.345 -6.412 4.493 1.00 53.72 186 LEU A O 1
#

Solvent-accessible surface area (backbone atoms only — not comparable to full-atom values): 10673 Å² total; per-residue (Å²): 118,35,38,39,32,48,38,87,53,52,85,90,48,88,86,51,70,66,60,61,50,51,63,56,46,18,75,81,24,44,32,40,40,32,34,57,62,63,46,38,71,66,36,52,78,69,61,73,58,49,79,68,59,72,71,50,72,44,63,44,76,80,49,77,45,30,31,41,33,45,52,55,61,86,51,64,40,80,84,70,50,76,70,55,30,53,53,31,51,51,50,52,38,52,52,49,54,49,49,36,51,76,71,51,49,65,42,70,46,61,93,86,49,100,61,91,51,63,56,38,18,35,35,37,35,54,56,48,76,68,42,66,60,49,63,79,56,49,81,50,71,42,40,33,38,41,46,82,71,72,77,68,73,48,86,86,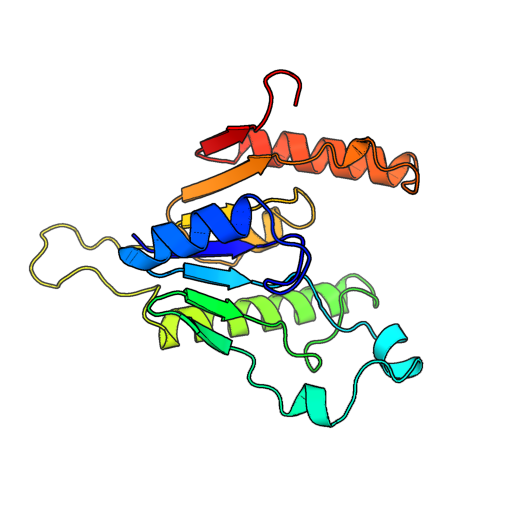58,50,72,67,56,34,51,53,48,52,51,38,36,55,54,45,64,74,66,34,78,39,78,46,67,79,48,96,90,110

Secondary structure (DSSP, 8-state):
--EEEE-SS-TTSS--HHHHHHHHHTTTS-EEEE------HHHHHTT-S-HHHHHS-SEEEEETTEEEEPPPTTSPPS-S-HHHHHHHHHHHHHHHHHHHHHTTTTPPP-TTSSS----PPEEEES-STTHHHHHHHS--SEEEEEE-S-GGG-TT--HHHHHHHHHHHHHHHHH-SEEEESSTT-

Sequence (186 aa):
MDFVVFAPNPWHDIWRNRQHIFSRLAGRHRVLYVEPARASLADWRRGRVTLADLRRPAVVEEQPNLWLYRIPPTLPSRDTGDLFDRTSDRLLANHLRHTLRTLDFLRPSNPQSPAPSPQAPILWLYRPSNWRWAADNIPHSLLVYHITDDYTAFGHLTTAQRNEMAIAERDLLAAADLTIVTAPRL

Foldseek 3Di:
DAEEEEDPAFLPPPDDPVVVVVVVCLVPYAYEYEHPDAQAPVCVVVVVDDPVLQVDDQWDAPDRRYIYGYDRNPQYDPPPDDPSNVVSLVVSLVVVVVVCVVVPQQPFPDPPDPDGDRQHHEYEYAALPCVVSCVVRGGHDFYEYEHDDDPLPPPVDDPVRSVVRVVSVVVSVVVGPYYHYPDPVD